Protein AF-A0A2V9YTI4-F1 (afdb_monomer_lite)

Radius of gyration: 24.17 Å; chains: 1; bounding box: 60×34×74 Å

Secondary structure (DSSP, 8-state):
-----PPPSSPPPPPTTT---EEEETTEEEEPPHHHHHHHTT------EEEEEEEEE-----BTTTTEEEEEEEEEEEEE-SSSPPSSEEEEEEEPPPP-PPP-------S---EEEE--S-----EEEEEEEPSSSEEEEEEEEEEEHHHHHHHTTSEEEEEEEEETTEEEEEEEEEHHHHH-

pLDDT: mean 76.87, std 19.17, range [31.48, 96.19]

Structure (mmCIF, N/CA/C/O backbone):
data_AF-A0A2V9YTI4-F1
#
_entry.id   AF-A0A2V9YTI4-F1
#
loop_
_atom_site.group_PDB
_atom_site.id
_atom_site.type_symbol
_atom_site.label_atom_id
_atom_site.label_alt_id
_atom_site.label_comp_id
_atom_site.label_asym_id
_atom_site.label_entity_id
_atom_site.label_seq_id
_atom_site.pdbx_PDB_ins_code
_atom_site.Cartn_x
_atom_site.Cartn_y
_atom_site.Cartn_z
_atom_site.occupancy
_atom_site.B_iso_or_equiv
_atom_site.auth_seq_id
_atom_site.auth_comp_id
_atom_site.auth_asym_id
_atom_site.auth_atom_id
_atom_site.pdbx_PDB_model_num
ATOM 1 N N . MET A 1 1 ? -42.051 13.976 29.711 1.00 77.25 1 MET A N 1
ATOM 2 C CA . MET A 1 1 ? -40.894 14.893 29.663 1.00 77.25 1 MET A CA 1
ATOM 3 C C . MET A 1 1 ? -39.822 14.220 28.830 1.00 77.25 1 MET A C 1
ATOM 5 O O . MET A 1 1 ? -39.483 13.087 29.141 1.00 77.25 1 MET A O 1
ATOM 9 N N . VAL A 1 2 ? -39.376 14.856 27.750 1.00 83.81 2 VAL A N 1
ATOM 10 C CA . VAL A 1 2 ? -38.295 14.351 26.891 1.00 83.81 2 VAL A CA 1
ATOM 11 C C . VAL A 1 2 ? -37.083 15.231 27.168 1.00 83.81 2 VAL A C 1
ATOM 13 O O . VAL A 1 2 ? -37.204 16.451 27.099 1.00 83.81 2 VAL A O 1
ATOM 16 N N . ILE A 1 3 ? -35.965 14.622 27.558 1.00 86.25 3 ILE A N 1
ATOM 17 C CA . ILE A 1 3 ? -34.688 15.312 27.759 1.00 86.25 3 ILE A CA 1
ATOM 18 C C . ILE A 1 3 ? -33.762 14.821 26.655 1.00 86.25 3 ILE A C 1
ATOM 20 O O . ILE A 1 3 ? -33.496 13.620 26.582 1.00 86.25 3 ILE A O 1
ATOM 24 N N . ASP A 1 4 ? -33.306 15.739 25.813 1.00 88.62 4 ASP A N 1
ATOM 25 C CA . ASP A 1 4 ? -32.275 15.461 24.822 1.00 88.62 4 ASP A CA 1
ATOM 26 C C . ASP A 1 4 ? -30.894 15.678 25.453 1.00 88.62 4 ASP A C 1
ATOM 28 O O . ASP A 1 4 ? -30.693 16.638 26.202 1.00 88.62 4 ASP A O 1
ATOM 32 N N . ILE A 1 5 ? -29.967 14.756 25.205 1.00 82.88 5 ILE A N 1
ATOM 33 C CA . ILE A 1 5 ? -28.609 14.801 25.751 1.00 82.88 5 ILE A CA 1
ATOM 34 C C . ILE A 1 5 ? -27.656 14.750 24.556 1.00 82.88 5 ILE A C 1
ATOM 36 O O . ILE A 1 5 ? -27.554 13.691 23.933 1.00 82.88 5 ILE A O 1
ATOM 40 N N . PRO A 1 6 ? -26.969 15.858 24.230 1.00 84.94 6 PRO A N 1
ATOM 41 C CA . PRO A 1 6 ? -26.045 15.889 23.107 1.00 84.94 6 PRO A CA 1
ATOM 42 C C . PRO A 1 6 ? -24.813 15.022 23.380 1.00 84.94 6 PRO A C 1
ATOM 44 O O . PRO A 1 6 ? -24.452 14.754 24.531 1.00 84.94 6 PRO A O 1
ATOM 47 N N . GLU A 1 7 ? -24.150 14.610 22.303 1.00 81.00 7 GLU A N 1
ATOM 48 C CA . GLU A 1 7 ? -22.829 13.995 22.386 1.00 81.00 7 GLU A CA 1
ATOM 49 C C . GLU A 1 7 ? -21.831 14.978 23.022 1.00 81.00 7 GLU A C 1
ATOM 51 O O . GLU A 1 7 ? -21.906 16.188 22.805 1.00 81.00 7 GLU A O 1
ATOM 56 N N . SER A 1 8 ? -20.938 14.466 23.872 1.00 81.50 8 SER A N 1
ATOM 57 C CA . SER A 1 8 ? -19.955 15.282 24.584 1.00 81.50 8 SER A CA 1
ATOM 58 C C . SER A 1 8 ? -18.579 15.129 23.952 1.00 81.50 8 SER A C 1
ATOM 60 O O . SER A 1 8 ? -18.127 14.007 23.752 1.00 81.50 8 SER A O 1
ATOM 62 N N . ASP A 1 9 ? -17.879 16.248 23.757 1.00 80.75 9 ASP A N 1
ATOM 63 C CA . ASP A 1 9 ? -16.475 16.266 23.314 1.00 80.75 9 ASP A CA 1
ATOM 64 C C . ASP A 1 9 ? -15.482 15.841 24.415 1.00 80.75 9 ASP A C 1
ATOM 66 O O . ASP A 1 9 ? -14.275 15.746 24.186 1.00 80.75 9 ASP A O 1
ATOM 70 N N . ASN A 1 10 ? -15.961 15.617 25.644 1.00 77.94 10 ASN A N 1
ATOM 71 C CA . ASN A 1 10 ? -15.110 15.233 26.762 1.00 77.94 10 ASN A CA 1
ATOM 72 C C . ASN A 1 10 ? -14.785 13.729 26.738 1.00 77.94 10 ASN A C 1
ATOM 74 O O . ASN A 1 10 ? -15.609 12.919 26.308 1.00 77.94 10 ASN A O 1
ATOM 78 N N . PRO A 1 11 ? -13.622 13.318 27.282 1.00 77.88 11 PRO A N 1
ATOM 79 C CA . PRO A 1 11 ? -13.303 11.908 27.468 1.00 77.88 11 PRO A CA 1
ATOM 80 C C . PRO A 1 11 ? -14.392 11.189 28.277 1.00 77.88 11 PRO A C 1
ATOM 82 O O . PRO A 1 11 ? -14.977 11.791 29.185 1.00 77.88 11 PRO A O 1
ATOM 85 N N . PRO A 1 12 ? -14.644 9.892 28.020 1.00 84.75 12 PRO A N 1
ATOM 86 C CA . PRO A 1 12 ? -15.675 9.158 28.739 1.00 84.75 12 PRO A CA 1
ATOM 87 C C . PRO A 1 12 ? -15.397 9.165 30.246 1.00 84.75 12 PRO A C 1
ATOM 89 O O . PRO A 1 12 ? -14.274 8.931 30.699 1.00 84.75 12 PRO A O 1
ATOM 92 N N . HIS A 1 13 ? -16.442 9.400 31.036 1.00 86.31 13 HIS A N 1
ATOM 93 C CA . HIS A 1 13 ? -16.345 9.365 32.490 1.00 86.31 13 HIS A CA 1
ATOM 94 C C . HIS A 1 13 ? -16.315 7.917 32.998 1.00 86.31 13 HIS A C 1
ATOM 96 O O . HIS A 1 13 ? -17.135 7.082 32.609 1.00 86.31 13 HIS A O 1
ATOM 102 N N . GLN A 1 14 ? -15.376 7.620 33.899 1.00 93.94 14 GLN A N 1
ATOM 103 C CA . GLN A 1 14 ? -15.324 6.345 34.614 1.00 93.94 14 GLN A CA 1
ATOM 104 C C . GLN A 1 14 ? -16.207 6.420 35.861 1.00 93.94 14 GLN A C 1
ATOM 106 O O . GLN A 1 14 ? -16.117 7.381 36.629 1.00 93.94 14 GLN A O 1
ATOM 111 N N . ASN A 1 15 ? -17.021 5.396 36.109 1.00 93.94 15 ASN A N 1
ATOM 112 C CA . ASN A 1 15 ? -17.769 5.303 37.357 1.00 93.94 15 ASN A CA 1
ATOM 113 C C . ASN A 1 15 ? -16.793 5.181 38.543 1.00 93.94 15 ASN A C 1
ATOM 115 O O . ASN A 1 15 ? -15.869 4.364 38.543 1.00 93.94 15 ASN A O 1
ATOM 119 N N . LEU A 1 16 ? -16.982 6.018 39.565 1.00 94.88 16 LEU A N 1
ATOM 120 C CA . LEU A 1 16 ? -16.074 6.110 40.706 1.00 94.88 16 LEU A CA 1
ATOM 121 C C . LEU A 1 16 ? -16.142 4.896 41.637 1.00 94.88 16 LEU A C 1
ATOM 123 O O . LEU A 1 16 ? -15.138 4.626 42.301 1.00 94.88 16 LEU A O 1
ATOM 127 N N . TYR A 1 17 ? -17.278 4.193 41.687 1.00 96.19 17 TYR A N 1
ATOM 128 C CA . TYR A 1 17 ? -17.500 3.083 42.616 1.00 96.19 17 TYR A CA 1
ATOM 129 C C . TYR A 1 17 ? -16.882 1.778 42.107 1.00 96.19 17 TYR A C 1
ATOM 131 O O . TYR A 1 17 ? -16.032 1.196 42.773 1.00 96.19 17 TYR A O 1
ATOM 139 N N . ASP A 1 18 ? -17.256 1.343 40.903 1.00 95.94 18 ASP A N 1
ATOM 140 C CA . ASP A 1 18 ? -16.834 0.054 40.344 1.00 95.94 18 ASP A CA 1
ATOM 141 C C . ASP A 1 18 ? -15.678 0.163 39.333 1.00 95.94 18 ASP A C 1
ATOM 143 O O . ASP A 1 18 ? -15.195 -0.852 38.831 1.00 95.94 18 ASP A O 1
ATOM 147 N N . LYS A 1 19 ? -15.219 1.390 39.049 1.00 95.56 19 LYS A N 1
ATOM 148 C CA . LYS A 1 19 ? -14.122 1.698 38.120 1.00 95.56 19 LYS A CA 1
ATOM 149 C C . LYS A 1 19 ? -14.362 1.177 36.699 1.00 95.56 19 LYS A C 1
ATOM 151 O O . LYS A 1 19 ? -13.404 0.900 35.975 1.00 95.56 19 LYS A O 1
ATOM 156 N N . LYS A 1 20 ? -15.618 1.081 36.255 1.00 95.25 20 LYS A N 1
ATOM 157 C CA . LYS A 1 20 ? -15.952 0.705 34.873 1.00 95.25 20 LYS A CA 1
ATOM 158 C C . LYS A 1 20 ? -16.434 1.901 34.066 1.00 95.25 20 LYS A C 1
ATOM 160 O O . LYS A 1 20 ? -16.927 2.893 34.600 1.00 95.25 20 LYS A O 1
ATOM 165 N N . TYR A 1 21 ? -16.272 1.793 32.755 1.00 94.44 21 TYR A N 1
ATOM 166 C CA . TYR A 1 21 ? -16.911 2.691 31.805 1.00 94.44 21 TYR A CA 1
ATOM 167 C C . TYR A 1 21 ? -18.198 2.049 31.304 1.00 94.44 21 TYR A C 1
ATOM 169 O O . TYR A 1 21 ? -18.279 0.825 31.218 1.00 94.44 21 TYR A O 1
ATOM 177 N N . TYR A 1 22 ? -19.184 2.865 30.957 1.00 94.12 22 TYR A N 1
ATOM 178 C CA . TYR A 1 22 ? -20.506 2.400 30.554 1.00 94.12 22 TYR A CA 1
ATOM 179 C C . TYR A 1 22 ? -20.903 2.999 29.213 1.00 94.12 22 TYR A C 1
ATOM 181 O O . TYR A 1 22 ? -20.540 4.132 28.905 1.00 94.12 22 TYR A O 1
ATOM 189 N N . ARG A 1 23 ? -21.667 2.234 28.433 1.00 92.25 23 ARG A N 1
ATOM 190 C CA . ARG A 1 23 ? -22.348 2.715 27.230 1.00 92.25 23 ARG A CA 1
ATOM 191 C C . ARG A 1 23 ? -23.843 2.513 27.373 1.00 92.25 2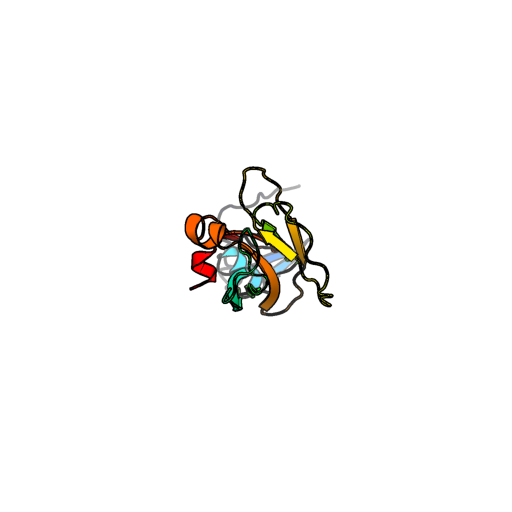3 ARG A C 1
ATOM 193 O O . ARG A 1 23 ? -24.296 1.564 28.015 1.00 92.25 23 ARG A O 1
ATOM 200 N N . ARG A 1 24 ? -24.604 3.379 26.715 1.00 89.25 24 ARG A N 1
ATOM 201 C CA . ARG A 1 24 ? -26.047 3.214 26.605 1.00 89.25 24 ARG A CA 1
ATOM 202 C C . ARG A 1 24 ? -26.361 2.227 25.482 1.00 89.25 24 ARG A C 1
ATOM 204 O O . ARG A 1 24 ? -25.877 2.387 24.365 1.00 89.25 24 ARG A O 1
ATOM 211 N N . SER A 1 25 ? -27.161 1.210 25.779 1.00 90.50 25 SER A N 1
ATOM 212 C CA . SER A 1 25 ? -27.687 0.260 24.798 1.00 90.50 25 SER A CA 1
ATOM 213 C C . SER A 1 25 ? -29.202 0.199 24.969 1.00 90.50 25 SER A C 1
ATOM 215 O O . SER A 1 25 ? -29.722 -0.446 25.876 1.00 90.50 25 SER A O 1
ATOM 217 N N . GLY A 1 26 ? -29.917 0.981 24.156 1.00 89.44 26 GLY A N 1
ATOM 218 C CA . GLY A 1 26 ? -31.357 1.182 24.318 1.00 89.44 26 GLY A CA 1
ATOM 219 C C . GLY A 1 26 ? -31.705 1.837 25.661 1.00 89.44 26 GLY A C 1
ATOM 220 O O . GLY A 1 26 ? -31.316 2.978 25.936 1.00 89.44 26 GLY A O 1
ATOM 221 N N . THR A 1 27 ? -32.459 1.117 26.493 1.00 91.56 27 THR A N 1
ATOM 222 C CA . THR A 1 27 ? -32.889 1.565 27.828 1.00 91.56 27 THR A CA 1
ATOM 223 C C . THR A 1 27 ? -31.903 1.220 28.940 1.00 91.56 27 THR A C 1
ATOM 225 O O . THR A 1 27 ? -32.087 1.686 30.061 1.00 91.56 27 THR A O 1
ATOM 228 N N . GLU A 1 28 ? -30.868 0.429 28.656 1.00 95.12 28 GLU A N 1
ATOM 229 C CA . GLU A 1 28 ? -29.930 -0.065 29.662 1.00 95.12 28 GLU A CA 1
ATOM 230 C C . GLU A 1 28 ? -28.561 0.618 29.567 1.00 95.12 28 GLU A C 1
ATOM 232 O O . GLU A 1 28 ? -28.108 1.037 28.496 1.00 95.12 28 GLU A O 1
ATOM 237 N N . SER A 1 29 ? -27.887 0.698 30.715 1.00 94.06 29 SER A N 1
ATOM 238 C CA . SER A 1 29 ? -26.484 1.100 30.824 1.00 94.06 29 SER A CA 1
ATOM 239 C C . SER A 1 29 ? -25.644 -0.142 31.072 1.00 94.06 29 SER A C 1
ATOM 241 O O . SER A 1 29 ? -25.639 -0.686 32.176 1.00 94.06 29 SER A O 1
ATOM 243 N N . LEU A 1 30 ? -24.924 -0.587 30.046 1.00 95.75 30 LEU A N 1
ATOM 244 C CA . LEU A 1 30 ? -24.084 -1.778 30.116 1.00 95.75 30 LEU A CA 1
ATOM 245 C C . LEU A 1 30 ? -22.611 -1.375 30.247 1.00 95.75 30 LEU A C 1
ATOM 247 O O . LEU A 1 30 ? -22.198 -0.374 29.646 1.00 95.75 30 LEU A O 1
ATOM 251 N N . PRO A 1 31 ? -21.802 -2.125 31.018 1.00 95.75 31 PRO A N 1
ATOM 252 C CA . PRO A 1 31 ? -20.369 -1.884 31.072 1.00 95.75 31 PRO A CA 1
ATOM 253 C C . PRO A 1 31 ? -19.779 -2.021 29.664 1.00 95.75 31 PRO A C 1
ATOM 255 O O . PRO A 1 31 ? -20.114 -2.941 28.918 1.00 95.75 31 PRO A O 1
ATOM 258 N N . MET A 1 32 ? -18.914 -1.084 29.284 1.00 93.06 32 MET A N 1
ATOM 259 C CA . MET A 1 32 ? -18.207 -1.155 28.015 1.00 93.06 32 MET A CA 1
ATOM 260 C C . MET A 1 32 ? -17.183 -2.279 28.046 1.00 93.06 32 MET A C 1
ATOM 262 O O . MET A 1 32 ? -16.415 -2.424 28.998 1.00 93.06 32 MET A O 1
ATOM 266 N N . GLU A 1 33 ? -17.138 -3.031 26.953 1.00 88.88 33 GLU A N 1
ATOM 267 C CA . GLU A 1 33 ? -16.036 -3.941 26.688 1.00 88.88 33 GLU A CA 1
ATOM 268 C C . GLU A 1 33 ? -14.731 -3.156 26.560 1.00 88.88 33 GLU A C 1
ATOM 270 O O . GLU A 1 33 ? -14.717 -1.999 26.126 1.00 88.88 33 GLU A O 1
ATOM 275 N N . HIS A 1 34 ? -13.622 -3.801 26.920 1.00 83.31 34 HIS A N 1
ATOM 276 C CA . HIS A 1 34 ? -12.301 -3.181 26.879 1.00 83.31 34 HIS A CA 1
ATOM 277 C C . HIS A 1 34 ? -11.995 -2.550 25.513 1.00 83.31 34 HIS A C 1
ATOM 279 O O . HIS A 1 34 ? -11.440 -1.459 25.456 1.00 83.31 34 HIS A O 1
ATOM 285 N N . ASP A 1 35 ? -12.427 -3.187 24.427 1.00 72.56 35 ASP A N 1
ATOM 286 C CA . ASP A 1 35 ? -12.223 -2.731 23.053 1.00 72.56 35 ASP A CA 1
ATOM 287 C C . ASP A 1 35 ? -12.894 -1.390 22.747 1.00 72.56 35 ASP A C 1
ATOM 289 O O . ASP A 1 35 ? -12.328 -0.563 22.030 1.00 72.56 35 ASP A O 1
ATOM 293 N N . LEU A 1 36 ? -14.096 -1.170 23.285 1.00 80.38 36 LEU A N 1
ATOM 294 C CA . LEU A 1 36 ? -14.827 0.093 23.171 1.00 80.38 36 LEU A CA 1
ATOM 295 C C . LEU A 1 36 ? -14.136 1.172 23.997 1.00 80.38 36 LEU A C 1
ATOM 297 O O . LEU A 1 36 ? -13.873 2.258 23.490 1.00 80.38 36 LEU A O 1
ATOM 301 N N . VAL A 1 37 ? -13.758 0.844 25.234 1.00 86.38 37 VAL A N 1
ATOM 302 C CA . VAL A 1 37 ? -13.001 1.748 26.110 1.00 86.38 37 VAL A CA 1
ATOM 303 C C . VAL A 1 37 ? -11.698 2.174 25.435 1.00 86.38 37 VAL A C 1
ATOM 305 O O . VAL A 1 37 ? -11.422 3.363 25.308 1.00 86.38 37 VAL A O 1
ATOM 308 N N . ALA A 1 38 ? -10.916 1.219 24.934 1.00 79.38 38 ALA A N 1
ATOM 309 C CA . ALA A 1 38 ? -9.682 1.485 24.211 1.00 79.38 38 ALA A CA 1
ATOM 310 C C . ALA A 1 38 ? -9.921 2.378 22.984 1.00 79.38 38 ALA A C 1
ATOM 312 O O . ALA A 1 38 ? -9.097 3.248 22.717 1.00 79.38 38 ALA A O 1
ATOM 313 N N . SER A 1 39 ? -11.047 2.215 22.282 1.00 74.19 39 SER A N 1
ATOM 314 C CA . SER A 1 39 ? -11.442 3.089 21.170 1.00 74.19 39 SER A CA 1
ATOM 315 C C . SER A 1 39 ? -11.612 4.539 21.616 1.00 74.19 39 SER A C 1
ATOM 317 O O . SER A 1 39 ? -10.990 5.425 21.039 1.00 74.19 39 SER A O 1
ATOM 319 N N . TYR A 1 40 ? -12.381 4.779 22.682 1.00 76.88 40 TYR A N 1
ATOM 320 C CA . TYR A 1 40 ? -12.630 6.131 23.197 1.00 76.88 40 TYR A CA 1
ATOM 321 C C . TYR A 1 40 ? -11.373 6.823 23.735 1.00 76.88 40 TYR A C 1
ATOM 323 O O . TYR A 1 40 ? -11.289 8.046 23.729 1.00 76.88 40 TYR A O 1
ATOM 331 N N . PHE A 1 41 ? -10.380 6.056 24.186 1.00 81.81 41 PHE A N 1
ATOM 332 C CA . PHE A 1 41 ? -9.093 6.597 24.626 1.00 81.81 41 PHE A CA 1
ATOM 333 C C . PHE A 1 41 ? -8.048 6.687 23.505 1.00 81.81 41 PHE A C 1
ATOM 335 O O . PHE A 1 41 ? -6.869 6.883 23.801 1.00 81.81 41 PHE A O 1
ATOM 342 N N . GLY A 1 42 ? -8.437 6.481 22.240 1.00 66.94 42 GLY A N 1
ATOM 343 C CA . GLY A 1 42 ? -7.510 6.477 21.102 1.00 66.94 42 GLY A CA 1
ATOM 344 C C . GLY A 1 42 ? -6.449 5.370 21.177 1.00 66.94 42 GLY A C 1
ATOM 345 O O . GLY A 1 42 ? -5.421 5.432 20.512 1.00 66.94 42 GLY A O 1
ATOM 346 N N . ARG A 1 43 ? -6.668 4.354 22.021 1.00 68.00 43 ARG A N 1
ATOM 347 C CA . ARG A 1 43 ? -5.763 3.211 22.229 1.00 68.00 43 ARG A CA 1
ATOM 348 C C . ARG A 1 43 ? -6.049 2.057 21.277 1.00 68.00 43 ARG A C 1
ATOM 350 O O . ARG A 1 43 ? -5.227 1.146 21.161 1.00 68.00 43 ARG A O 1
ATOM 357 N N . LYS A 1 44 ? -7.209 2.063 20.618 1.00 63.78 44 LYS A N 1
ATOM 358 C CA . LYS A 1 44 ? -7.524 1.108 19.560 1.00 63.78 44 LYS A CA 1
ATOM 359 C C . LYS A 1 44 ? -6.841 1.589 18.285 1.00 63.78 44 LYS A C 1
ATOM 361 O O . LYS A 1 44 ? -7.343 2.458 17.586 1.00 63.78 44 LYS A O 1
ATOM 366 N N . THR A 1 45 ? -5.677 1.029 17.990 1.00 67.94 45 THR A N 1
ATOM 367 C CA . THR A 1 45 ? -5.113 1.134 16.647 1.00 67.94 45 THR A CA 1
ATOM 368 C C . THR A 1 45 ? -5.992 0.270 15.756 1.00 67.94 45 THR A C 1
ATOM 370 O O . THR A 1 45 ? -6.023 -0.953 15.948 1.00 67.94 45 THR A O 1
ATOM 373 N N . GLY A 1 46 ? -6.753 0.897 14.856 1.00 78.00 46 GLY A N 1
ATOM 374 C CA . GLY A 1 46 ? -7.479 0.211 13.788 1.00 78.00 46 GLY A CA 1
ATOM 375 C C . GLY A 1 46 ? -6.555 -0.694 12.957 1.00 78.00 46 GLY A C 1
ATOM 376 O O . GLY A 1 46 ? -5.377 -0.879 13.296 1.00 78.00 46 GLY A O 1
ATOM 377 N N . PRO A 1 47 ? -7.053 -1.307 11.876 1.00 86.69 47 PRO A N 1
ATOM 378 C CA . PRO A 1 47 ? -6.137 -1.911 10.921 1.00 86.69 47 PRO A CA 1
ATOM 379 C C . PRO A 1 47 ? -5.152 -0.831 10.451 1.00 86.69 47 PRO A C 1
ATOM 381 O O . PRO A 1 47 ? -5.522 0.326 10.279 1.00 86.69 47 PRO A O 1
ATOM 384 N N . ILE A 1 48 ? -3.878 -1.191 10.323 1.00 89.44 48 ILE A N 1
ATOM 385 C CA . ILE A 1 48 ? -2.847 -0.294 9.791 1.00 89.44 48 ILE A CA 1
ATOM 386 C C . ILE A 1 48 ? -2.202 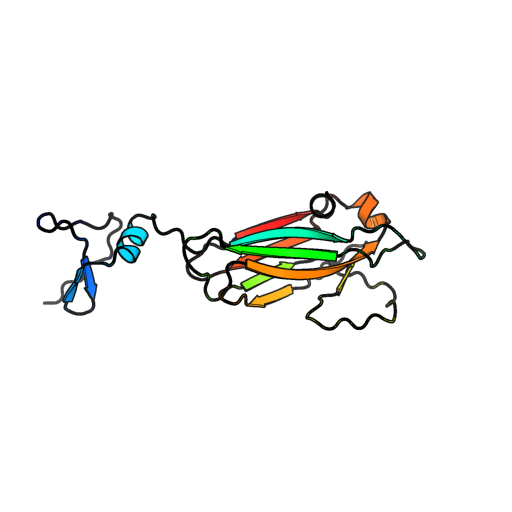-1.051 8.651 1.00 89.44 48 ILE A C 1
ATOM 388 O O . ILE A 1 48 ? -1.272 -1.839 8.857 1.00 89.44 48 ILE A O 1
ATOM 392 N N . LEU A 1 49 ? -2.756 -0.842 7.464 1.00 90.25 49 LEU A N 1
ATOM 393 C CA . LEU A 1 49 ? -2.310 -1.494 6.247 1.00 90.25 49 LEU A CA 1
ATOM 394 C C . LEU A 1 49 ? -1.148 -0.714 5.635 1.00 90.25 49 LEU A C 1
ATOM 396 O O . LEU A 1 49 ? -1.200 0.509 5.526 1.00 90.25 49 LEU A O 1
ATOM 400 N N . LYS A 1 50 ? -0.100 -1.424 5.225 1.00 92.75 50 LYS A N 1
ATOM 401 C CA . LYS A 1 50 ? 1.060 -0.846 4.542 1.00 92.75 50 LYS A CA 1
ATOM 402 C C . LYS A 1 50 ? 1.344 -1.625 3.269 1.00 92.75 50 LYS A C 1
ATOM 404 O O . LYS A 1 50 ? 1.418 -2.848 3.325 1.00 92.75 50 LYS A O 1
ATOM 409 N N . ALA A 1 51 ? 1.511 -0.922 2.149 1.00 93.00 51 ALA A N 1
ATOM 410 C CA . ALA A 1 51 ? 2.034 -1.514 0.924 1.00 93.00 51 ALA A CA 1
ATOM 411 C C . ALA A 1 51 ? 3.563 -1.538 0.959 1.00 93.00 51 ALA A C 1
ATOM 413 O O . ALA A 1 51 ? 4.206 -0.512 1.171 1.00 93.00 51 ALA A O 1
ATOM 414 N N . ASN A 1 52 ? 4.121 -2.708 0.686 1.00 94.25 52 ASN A N 1
ATOM 415 C CA . ASN A 1 52 ? 5.534 -2.950 0.470 1.00 94.25 52 ASN A CA 1
ATOM 416 C C . ASN A 1 52 ? 5.729 -3.419 -0.972 1.00 94.25 52 ASN A C 1
ATOM 418 O O . ASN A 1 52 ? 4.926 -4.194 -1.491 1.00 94.25 52 ASN A O 1
ATOM 422 N N . PHE A 1 53 ? 6.793 -2.955 -1.618 1.00 94.19 53 PHE A N 1
ATOM 423 C CA . PHE A 1 53 ? 7.089 -3.251 -3.016 1.00 94.19 53 PHE A CA 1
ATOM 424 C C . PHE A 1 53 ? 8.474 -3.876 -3.110 1.00 94.19 53 PHE A C 1
ATOM 426 O O . PHE A 1 53 ? 9.435 -3.354 -2.547 1.00 94.19 53 PHE A O 1
ATOM 433 N N . HIS A 1 54 ? 8.578 -4.984 -3.834 1.00 93.62 54 HIS A N 1
ATOM 434 C CA . HIS A 1 54 ? 9.829 -5.712 -4.006 1.00 93.62 54 HIS A CA 1
ATOM 435 C C . HIS A 1 54 ? 9.987 -6.155 -5.458 1.00 93.62 54 HIS A C 1
ATOM 437 O O . HIS A 1 54 ? 9.087 -6.790 -6.010 1.00 93.62 54 HIS A O 1
ATOM 443 N N . ALA A 1 55 ? 11.135 -5.882 -6.079 1.00 93.44 55 ALA A N 1
ATOM 444 C CA . ALA A 1 55 ? 11.463 -6.497 -7.361 1.00 93.44 55 ALA A CA 1
ATOM 445 C C . ALA A 1 55 ? 11.704 -8.005 -7.176 1.00 93.44 55 ALA A C 1
ATOM 447 O O . ALA A 1 55 ? 12.608 -8.416 -6.451 1.00 93.44 55 ALA A O 1
ATOM 448 N N . LEU A 1 56 ? 10.908 -8.830 -7.856 1.00 89.19 56 LEU A N 1
ATOM 449 C CA . LEU A 1 56 ? 11.141 -10.274 -7.961 1.00 89.19 56 LEU A CA 1
ATOM 450 C C . LEU A 1 56 ? 12.131 -10.606 -9.071 1.00 89.19 56 LEU A C 1
ATOM 452 O O . LEU A 1 56 ? 12.938 -11.520 -8.934 1.00 89.19 56 LEU A O 1
ATOM 456 N N . ALA A 1 57 ? 12.054 -9.862 -10.169 1.00 89.12 57 ALA A N 1
ATOM 457 C CA . ALA A 1 57 ? 12.957 -9.973 -11.299 1.00 89.12 57 ALA A CA 1
ATOM 458 C C . ALA A 1 57 ? 13.259 -8.564 -11.802 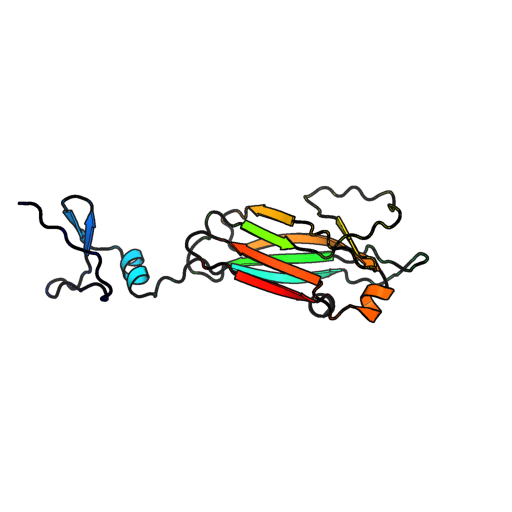1.00 89.12 57 ALA A C 1
ATOM 460 O O . ALA A 1 57 ? 12.342 -7.756 -11.957 1.00 89.12 57 ALA A O 1
ATOM 461 N N . LYS A 1 58 ? 14.546 -8.266 -11.999 1.00 92.94 58 LYS A N 1
ATOM 462 C CA . LYS A 1 58 ? 15.044 -6.986 -12.519 1.00 92.94 58 LYS A CA 1
ATOM 463 C C . LYS A 1 58 ? 15.344 -7.158 -14.018 1.00 92.94 58 LYS A C 1
ATOM 465 O O . LYS A 1 58 ? 15.764 -8.251 -14.389 1.00 92.94 58 LYS A O 1
ATOM 470 N N . PRO A 1 59 ? 15.164 -6.128 -14.863 1.00 89.94 59 PRO A N 1
ATOM 471 C CA . PRO A 1 59 ? 15.580 -6.185 -16.263 1.00 89.94 59 PRO A CA 1
ATOM 472 C C . PRO A 1 59 ? 17.076 -6.487 -16.374 1.00 89.94 59 PRO A C 1
ATOM 474 O O . PRO A 1 59 ? 17.892 -5.710 -15.875 1.00 89.94 59 PRO A O 1
ATOM 477 N N . THR A 1 60 ? 17.436 -7.591 -17.021 1.00 93.12 60 THR A N 1
ATOM 478 C CA . THR A 1 60 ? 18.836 -7.942 -17.305 1.00 93.12 60 THR A CA 1
ATOM 479 C C . THR A 1 60 ? 19.163 -7.796 -18.782 1.00 93.12 60 THR A C 1
ATOM 481 O O . THR A 1 60 ? 20.198 -7.227 -19.135 1.00 93.12 60 THR A O 1
ATOM 484 N N . GLU A 1 61 ? 18.240 -8.217 -19.644 1.00 92.88 61 GLU A N 1
ATOM 485 C CA . GLU A 1 61 ? 18.373 -8.114 -21.090 1.00 92.88 61 GLU A CA 1
ATOM 486 C C . GLU A 1 61 ? 17.361 -7.125 -21.668 1.00 92.88 61 GLU A C 1
ATOM 488 O O . GLU A 1 61 ? 16.194 -7.076 -21.270 1.00 92.88 61 GLU A O 1
ATOM 493 N N . PHE A 1 62 ? 17.823 -6.332 -22.637 1.00 88.69 62 PHE A N 1
ATOM 494 C CA . PHE A 1 62 ? 16.985 -5.436 -23.422 1.00 88.69 62 PHE A CA 1
ATOM 495 C C . PHE A 1 62 ? 17.148 -5.768 -24.900 1.00 88.69 62 PHE A C 1
ATOM 497 O O . PHE A 1 62 ? 18.264 -5.755 -25.421 1.00 88.69 62 PHE A O 1
ATOM 504 N N . THR A 1 63 ? 16.035 -6.040 -25.574 1.00 85.56 63 THR A N 1
ATOM 505 C CA . THR A 1 63 ? 16.006 -6.444 -26.985 1.00 85.56 63 THR A CA 1
ATOM 506 C C . THR A 1 63 ? 15.075 -5.537 -27.792 1.00 85.56 63 THR A C 1
ATOM 508 O O . THR A 1 63 ? 14.243 -4.830 -27.225 1.00 85.56 63 THR A O 1
ATOM 511 N N . GLY A 1 64 ? 15.237 -5.525 -29.118 1.00 81.88 64 GLY A N 1
ATOM 512 C CA . GLY A 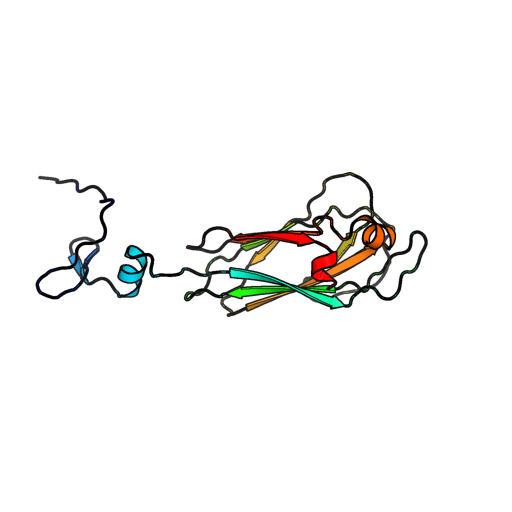1 64 ? 14.445 -4.692 -30.031 1.00 81.88 64 GLY A CA 1
ATOM 513 C C . GLY A 1 64 ? 14.991 -3.275 -30.251 1.00 81.88 64 GLY A C 1
ATOM 514 O O . GLY A 1 64 ? 15.993 -2.872 -29.661 1.00 81.88 64 GLY A O 1
ATOM 515 N N . ASP A 1 65 ? 14.317 -2.535 -31.135 1.00 80.81 65 ASP A N 1
ATOM 516 C CA . ASP A 1 65 ? 14.557 -1.116 -31.415 1.00 80.81 65 ASP A CA 1
ATOM 517 C C . ASP A 1 65 ? 13.204 -0.366 -31.410 1.00 80.81 65 ASP A C 1
ATOM 519 O O . ASP A 1 65 ? 12.402 -0.559 -32.329 1.00 80.81 65 ASP A O 1
ATOM 523 N N . PRO A 1 66 ? 12.886 0.424 -30.364 1.00 78.94 66 PRO A N 1
ATOM 524 C CA . PRO A 1 66 ? 13.734 0.737 -29.211 1.00 78.94 66 PRO A CA 1
ATOM 525 C C . PRO A 1 66 ? 13.897 -0.450 -28.232 1.00 78.94 66 PRO A C 1
ATOM 527 O O . PRO A 1 66 ? 13.000 -1.288 -28.135 1.00 78.94 66 PRO A O 1
ATOM 530 N N . PRO A 1 67 ? 15.006 -0.513 -27.469 1.00 84.25 67 PRO A N 1
ATOM 531 C CA . PRO A 1 67 ? 15.300 -1.621 -26.555 1.00 84.25 67 PRO A CA 1
ATOM 532 C C . PRO A 1 67 ? 14.327 -1.693 -25.363 1.00 84.25 67 PRO A C 1
ATOM 534 O O . PRO A 1 67 ? 14.199 -0.732 -24.597 1.00 84.25 67 PRO A O 1
ATOM 537 N N . PHE A 1 68 ? 13.693 -2.853 -25.157 1.00 83.75 68 PHE A N 1
ATOM 538 C CA . PHE A 1 68 ? 12.781 -3.139 -24.039 1.00 83.75 68 PHE A CA 1
ATOM 539 C C . PHE A 1 68 ? 13.074 -4.485 -23.358 1.00 83.75 68 PHE A C 1
ATOM 541 O O . PHE A 1 68 ? 13.680 -5.376 -23.949 1.00 83.75 68 PHE A O 1
ATOM 548 N N . SER A 1 69 ? 12.632 -4.622 -22.107 1.00 84.94 69 SER A N 1
ATOM 549 C CA . SER A 1 69 ? 12.711 -5.847 -21.304 1.00 84.94 69 SER A CA 1
ATOM 550 C C . SER A 1 69 ? 11.334 -6.210 -20.751 1.00 84.94 69 SER A C 1
ATOM 552 O O . SER A 1 69 ? 10.634 -5.342 -20.232 1.00 84.94 69 SER A O 1
ATOM 554 N N . ASN A 1 70 ? 10.944 -7.481 -20.842 1.00 82.75 70 ASN A N 1
ATOM 555 C CA . ASN A 1 70 ? 9.708 -8.048 -20.280 1.00 82.75 70 ASN A CA 1
ATOM 556 C C . ASN A 1 70 ? 9.955 -8.836 -18.978 1.00 82.75 70 ASN A C 1
ATOM 558 O O . ASN A 1 70 ? 9.058 -9.509 -18.470 1.00 82.75 70 ASN A O 1
ATOM 562 N N . GLU A 1 71 ? 11.177 -8.777 -18.448 1.00 87.06 71 GLU A N 1
ATOM 563 C CA . GLU A 1 71 ? 11.584 -9.536 -17.265 1.00 87.06 71 GLU A CA 1
ATOM 564 C C . GLU A 1 71 ? 11.127 -8.876 -15.965 1.00 87.06 71 GLU A C 1
ATOM 566 O O . GLU A 1 71 ? 11.107 -9.529 -14.923 1.00 87.06 71 GLU A O 1
ATOM 571 N N . PHE A 1 72 ? 10.766 -7.589 -15.999 1.00 85.88 72 PHE A N 1
ATOM 572 C CA . PHE A 1 72 ? 10.514 -6.835 -14.781 1.00 85.88 72 PHE A CA 1
ATOM 573 C C . PHE A 1 72 ? 9.251 -7.326 -14.074 1.00 85.88 72 PHE A C 1
ATOM 575 O O . PHE A 1 72 ? 8.142 -7.240 -14.604 1.00 85.88 72 PHE A O 1
ATOM 582 N N . ARG A 1 73 ? 9.416 -7.825 -12.848 1.00 84.81 73 ARG A N 1
ATOM 583 C CA . ARG A 1 73 ? 8.310 -8.288 -12.003 1.00 84.81 73 ARG A CA 1
ATOM 584 C C . ARG A 1 73 ? 8.400 -7.655 -10.631 1.00 84.81 73 ARG A C 1
ATOM 586 O O . ARG A 1 73 ? 9.442 -7.733 -9.982 1.00 84.81 73 ARG A O 1
ATOM 593 N N . VAL A 1 74 ? 7.291 -7.093 -10.170 1.00 86.69 74 VAL A N 1
ATOM 594 C CA . VAL A 1 74 ? 7.170 -6.463 -8.855 1.00 86.69 74 VAL A CA 1
ATOM 595 C C . VAL A 1 74 ? 6.165 -7.241 -8.023 1.00 86.69 74 VAL A C 1
ATOM 597 O O . VAL A 1 74 ? 5.039 -7.478 -8.456 1.00 86.69 74 VAL A O 1
ATOM 600 N N . ARG A 1 75 ? 6.564 -7.622 -6.813 1.00 87.38 75 ARG A N 1
ATOM 601 C CA . ARG A 1 75 ? 5.668 -8.120 -5.775 1.00 87.38 75 ARG A CA 1
ATOM 602 C C . ARG A 1 75 ? 5.236 -6.959 -4.900 1.00 87.38 75 ARG A C 1
ATOM 604 O O . ARG A 1 75 ? 6.075 -6.278 -4.317 1.00 87.38 75 ARG A O 1
ATOM 611 N N . VAL A 1 76 ? 3.932 -6.772 -4.794 1.00 88.94 76 VAL A N 1
ATOM 612 C CA . VAL A 1 76 ? 3.303 -5.882 -3.830 1.00 88.94 76 VAL A CA 1
ATOM 613 C C . VAL A 1 76 ? 2.771 -6.731 -2.688 1.00 88.94 76 VAL A C 1
ATOM 615 O O . VAL A 1 76 ? 1.966 -7.635 -2.907 1.00 88.94 76 VAL A O 1
ATOM 618 N N . THR A 1 77 ? 3.209 -6.438 -1.474 1.00 90.50 77 THR A N 1
ATOM 619 C CA . THR A 1 77 ? 2.679 -7.050 -0.257 1.00 90.50 77 THR A CA 1
ATOM 620 C C . THR A 1 77 ? 1.922 -5.988 0.521 1.00 90.50 77 THR A C 1
ATOM 622 O O . THR A 1 77 ? 2.458 -4.914 0.771 1.00 90.50 77 THR A O 1
ATOM 625 N N . ILE A 1 78 ? 0.678 -6.262 0.901 1.00 89.44 78 ILE A N 1
ATOM 626 C CA . ILE A 1 78 ? -0.081 -5.416 1.820 1.00 89.44 78 ILE A CA 1
ATOM 627 C C . ILE A 1 78 ? -0.099 -6.108 3.172 1.00 89.44 78 ILE A C 1
ATOM 629 O O . ILE A 1 78 ? -0.730 -7.154 3.323 1.00 89.44 78 ILE A O 1
ATOM 633 N N . ASP A 1 79 ? 0.602 -5.518 4.135 1.00 90.19 79 ASP A N 1
ATOM 634 C CA . ASP A 1 79 ? 0.759 -6.055 5.481 1.00 90.19 79 ASP A CA 1
ATOM 635 C C . ASP A 1 79 ? -0.109 -5.285 6.468 1.00 90.19 79 ASP A C 1
ATOM 637 O O . ASP A 1 79 ? -0.114 -4.050 6.491 1.00 90.19 79 ASP A O 1
ATOM 641 N N . ASN A 1 80 ? -0.821 -6.015 7.324 1.00 87.94 80 ASN A N 1
ATOM 642 C CA . ASN A 1 80 ? -1.568 -5.414 8.416 1.00 87.94 80 ASN A CA 1
ATOM 643 C C . ASN A 1 80 ? -0.712 -5.364 9.684 1.00 87.94 80 ASN A C 1
ATOM 645 O O . ASN A 1 80 ? -0.572 -6.346 10.407 1.00 87.94 80 ASN A O 1
ATOM 649 N N . SER A 1 81 ? -0.166 -4.185 9.966 1.00 86.88 81 SER A N 1
ATOM 650 C CA . SER A 1 81 ? 0.562 -3.890 11.207 1.00 86.88 81 SER A CA 1
ATOM 651 C C . SER A 1 81 ? -0.350 -3.450 12.363 1.00 86.88 81 SER A C 1
ATOM 653 O O . SER A 1 81 ? 0.127 -3.186 13.468 1.00 86.88 81 SER A O 1
ATOM 655 N N . GLY A 1 82 ? -1.659 -3.352 12.112 1.00 81.81 82 GLY A N 1
ATOM 656 C CA . GLY A 1 82 ? -2.670 -3.025 13.110 1.00 81.81 82 GLY A CA 1
ATOM 657 C C . GLY A 1 82 ? -3.009 -4.204 14.024 1.00 81.81 82 GLY A C 1
ATOM 658 O O . GLY A 1 82 ? -2.596 -5.341 13.814 1.00 81.81 82 GLY A O 1
ATOM 659 N N . LYS A 1 83 ? -3.815 -3.934 15.056 1.00 77.12 83 LYS A N 1
ATOM 660 C CA . LYS A 1 83 ? -4.266 -4.954 16.026 1.00 77.12 83 LYS A CA 1
ATOM 661 C C . LYS A 1 83 ? -5.614 -5.587 15.665 1.00 77.12 83 LYS A C 1
ATOM 663 O O . LYS A 1 83 ? -6.114 -6.428 16.406 1.00 77.12 83 LYS A O 1
ATOM 668 N N . ARG A 1 84 ? -6.228 -5.163 14.558 1.00 78.81 84 ARG A N 1
ATOM 669 C CA . ARG A 1 84 ? -7.527 -5.645 14.073 1.00 78.81 84 ARG A CA 1
ATOM 670 C C . ARG A 1 84 ? -7.431 -6.044 12.616 1.00 78.81 84 ARG A C 1
ATOM 672 O O . ARG A 1 84 ? -6.669 -5.445 11.866 1.00 78.81 84 ARG A O 1
ATOM 679 N N . VAL A 1 85 ? -8.254 -7.011 12.225 1.00 82.44 85 VAL A N 1
ATOM 680 C CA . VAL A 1 85 ? -8.451 -7.394 10.824 1.00 82.44 85 VAL A CA 1
ATOM 681 C C . VAL A 1 85 ? -9.050 -6.212 10.058 1.00 82.44 85 VAL A C 1
ATOM 683 O O . VAL A 1 85 ? -10.028 -5.618 10.514 1.00 82.44 85 VAL A O 1
ATOM 686 N N . GLY A 1 86 ? -8.456 -5.872 8.912 1.00 81.44 86 GLY A N 1
ATOM 687 C CA . GLY A 1 86 ? -9.022 -4.897 7.984 1.00 81.44 86 GLY A CA 1
ATOM 688 C C . GLY A 1 86 ? -10.248 -5.479 7.295 1.00 81.44 86 GLY A C 1
ATOM 689 O O . GLY A 1 86 ? -10.159 -6.544 6.690 1.00 81.44 86 GLY A O 1
ATOM 690 N N . LYS A 1 87 ? -11.392 -4.801 7.400 1.00 82.44 87 LYS A N 1
ATOM 691 C CA . LYS A 1 87 ? -12.618 -5.173 6.682 1.00 82.44 87 LYS A CA 1
ATOM 692 C C . LYS A 1 87 ? -12.789 -4.284 5.457 1.00 82.44 87 LYS A C 1
ATOM 694 O O . LYS A 1 87 ? -12.361 -3.134 5.481 1.00 82.44 87 LYS A O 1
ATOM 699 N N . TYR A 1 88 ? -13.414 -4.822 4.407 1.00 83.81 88 TYR A N 1
ATOM 700 C CA . TYR A 1 88 ? -13.679 -4.112 3.146 1.00 83.81 88 TYR A CA 1
ATOM 701 C C . TYR A 1 88 ? -12.434 -3.433 2.567 1.00 83.81 88 TYR A C 1
ATOM 703 O O . TYR A 1 88 ? -12.466 -2.270 2.173 1.00 83.81 88 TYR A O 1
ATOM 711 N N . VAL A 1 89 ? -11.317 -4.160 2.566 1.00 82.75 89 VAL A N 1
ATOM 712 C CA . VAL A 1 89 ? -10.047 -3.612 2.103 1.00 82.75 89 VAL A CA 1
ATOM 713 C C . VAL A 1 89 ? -10.112 -3.383 0.599 1.00 82.75 89 VAL A C 1
ATOM 715 O O . VAL A 1 89 ? -10.373 -4.323 -0.150 1.00 82.75 89 VAL A O 1
ATOM 718 N N . GLU A 1 90 ? -9.835 -2.156 0.169 1.00 85.75 90 GLU A N 1
ATOM 719 C CA . GLU A 1 90 ? -9.711 -1.786 -1.239 1.00 85.75 90 GLU A CA 1
ATOM 720 C C . GLU A 1 90 ? -8.319 -1.202 -1.474 1.00 85.75 90 GLU A C 1
ATOM 722 O O . GLU A 1 90 ? -7.954 -0.185 -0.888 1.00 85.75 90 GLU A O 1
ATOM 727 N N . ALA A 1 91 ? -7.532 -1.849 -2.332 1.00 84.50 91 ALA A N 1
ATOM 728 C CA . ALA A 1 91 ? -6.253 -1.319 -2.788 1.00 84.50 91 ALA A CA 1
ATOM 729 C C . ALA A 1 91 ? -6.386 -0.813 -4.224 1.00 84.50 91 ALA A C 1
ATOM 731 O O . ALA A 1 91 ? -6.850 -1.544 -5.104 1.00 84.50 91 ALA A O 1
ATOM 732 N N . ILE A 1 92 ? -5.966 0.430 -4.438 1.00 84.75 92 ILE A N 1
ATOM 733 C CA . ILE A 1 92 ? -5.948 1.108 -5.727 1.00 84.75 92 ILE A CA 1
ATOM 734 C C . ILE A 1 92 ? -4.497 1.378 -6.095 1.00 84.75 92 ILE A C 1
ATOM 736 O O . ILE A 1 92 ? -3.783 2.077 -5.378 1.00 84.75 92 ILE A O 1
ATOM 740 N N . PHE A 1 93 ? -4.087 0.855 -7.243 1.00 83.00 93 PHE A N 1
ATOM 741 C CA . PHE A 1 93 ? -2.801 1.164 -7.854 1.00 83.00 93 PHE A CA 1
ATOM 742 C C . PHE A 1 93 ? -3.043 1.930 -9.145 1.00 83.00 93 PHE A C 1
ATOM 744 O O . PHE A 1 93 ? -3.876 1.529 -9.962 1.00 83.00 93 PHE A O 1
ATOM 751 N N . ILE A 1 94 ? -2.325 3.036 -9.300 1.00 81.81 94 ILE A N 1
ATOM 752 C CA . ILE A 1 94 ? -2.323 3.876 -10.487 1.00 81.81 94 ILE A CA 1
ATOM 753 C C . ILE A 1 94 ? -0.922 3.797 -11.082 1.00 81.81 94 ILE A C 1
ATOM 755 O O . ILE A 1 94 ? 0.061 4.230 -10.476 1.00 8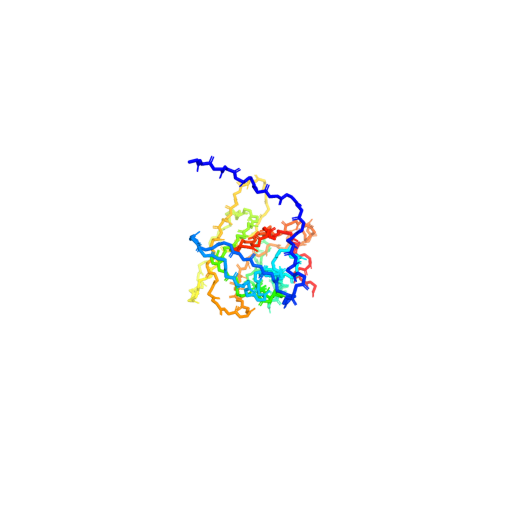1.81 94 ILE A O 1
ATOM 759 N N . PHE A 1 95 ? -0.863 3.230 -12.279 1.00 80.56 95 PHE A N 1
ATOM 760 C CA . PHE A 1 95 ? 0.358 3.092 -13.060 1.00 80.56 95 PHE A CA 1
ATOM 761 C C . PHE A 1 95 ? 0.444 4.204 -14.111 1.00 80.56 95 PHE A C 1
ATOM 763 O O . PHE A 1 95 ? -0.600 4.702 -14.556 1.00 80.56 95 PHE A O 1
ATOM 770 N N . PRO A 1 96 ? 1.661 4.573 -14.544 1.00 71.81 96 PRO A N 1
ATOM 771 C CA . PRO A 1 96 ? 1.850 5.413 -15.706 1.00 71.81 96 PRO A CA 1
ATOM 772 C C . PRO A 1 96 ? 1.160 4.794 -16.919 1.00 71.81 96 PRO A C 1
ATOM 774 O O . PRO A 1 96 ? 1.034 3.572 -17.047 1.00 71.81 96 PRO A O 1
ATOM 777 N N . ALA A 1 97 ? 0.693 5.668 -17.802 1.00 63.09 97 ALA A N 1
ATOM 778 C CA . ALA A 1 97 ? -0.074 5.278 -18.967 1.00 63.09 97 ALA A CA 1
ATOM 779 C C . ALA A 1 97 ? 0.692 4.299 -19.847 1.00 63.09 97 ALA A C 1
ATOM 781 O O . ALA A 1 97 ? 1.842 4.588 -20.197 1.00 63.09 97 ALA A O 1
ATOM 782 N N . PRO A 1 98 ? 0.071 3.175 -20.253 1.00 55.72 98 PRO A N 1
ATOM 783 C CA . PRO A 1 98 ? 0.697 2.331 -21.232 1.00 55.72 98 PRO A CA 1
ATOM 784 C C . PRO A 1 98 ? 0.745 3.078 -22.554 1.00 55.72 98 PRO A C 1
ATOM 786 O O . PRO A 1 98 ? -0.283 3.481 -23.099 1.00 55.72 98 PRO A O 1
ATOM 789 N N . ILE A 1 99 ? 1.947 3.259 -23.079 1.00 58.19 99 ILE A N 1
ATOM 790 C CA . ILE A 1 99 ? 2.108 3.753 -24.438 1.00 58.19 99 ILE A CA 1
ATOM 791 C C . ILE A 1 99 ? 2.146 2.533 -25.330 1.00 58.19 99 ILE A C 1
ATOM 793 O O . ILE A 1 99 ? 2.965 1.638 -25.140 1.00 58.19 99 ILE A O 1
ATOM 797 N N . THR A 1 100 ? 1.213 2.491 -26.276 1.00 43.44 100 THR A N 1
ATOM 798 C CA . THR A 1 100 ? 1.101 1.450 -27.294 1.00 43.44 100 THR A CA 1
ATOM 799 C C . THR A 1 100 ? 2.456 1.201 -27.955 1.00 43.44 100 THR A C 1
ATOM 801 O O . THR A 1 100 ? 2.891 1.969 -28.810 1.00 43.44 100 THR A O 1
ATOM 804 N N . CYS A 1 101 ? 3.105 0.105 -27.574 1.00 38.53 101 CYS A N 1
ATOM 805 C CA . CYS A 1 101 ? 4.138 -0.548 -28.365 1.00 38.53 101 CYS A CA 1
ATOM 806 C C . CYS A 1 101 ? 3.528 -1.784 -29.024 1.00 38.53 101 CYS A C 1
ATOM 808 O O . CYS A 1 101 ? 2.537 -2.335 -28.536 1.00 38.53 101 CYS A O 1
ATOM 810 N N . ALA A 1 102 ? 4.101 -2.192 -30.157 1.00 38.09 102 ALA A N 1
ATOM 811 C CA . ALA A 1 102 ? 3.674 -3.382 -30.873 1.00 38.09 102 ALA A CA 1
ATOM 812 C C . ALA A 1 102 ? 3.611 -4.577 -29.910 1.00 38.09 102 ALA A C 1
ATOM 814 O O . ALA A 1 102 ? 4.561 -4.863 -29.183 1.00 38.09 102 ALA A O 1
ATOM 815 N N . ARG A 1 103 ? 2.443 -5.216 -29.888 1.00 36.19 103 ARG A N 1
ATOM 816 C CA . ARG A 1 103 ? 2.116 -6.394 -29.091 1.00 36.19 103 ARG A CA 1
ATOM 817 C C . ARG A 1 103 ? 3.196 -7.456 -29.331 1.00 36.19 103 ARG A C 1
ATOM 819 O O . ARG A 1 103 ? 3.355 -7.898 -30.465 1.00 36.19 103 ARG A O 1
ATOM 826 N N . SER A 1 104 ? 3.955 -7.841 -28.306 1.00 37.62 104 SER A N 1
ATOM 827 C CA . SER A 1 104 ? 4.734 -9.075 -28.380 1.00 37.62 104 SER A CA 1
ATOM 828 C C . SER A 1 104 ? 3.764 -10.227 -28.147 1.00 37.62 104 SER A C 1
ATOM 830 O O . SER A 1 104 ? 3.188 -10.385 -27.069 1.00 37.62 104 SER A O 1
ATOM 832 N N . ASP A 1 105 ? 3.495 -10.975 -29.211 1.00 38.94 105 ASP A N 1
ATOM 833 C CA . ASP A 1 105 ? 2.650 -12.155 -29.144 1.00 38.94 105 ASP A CA 1
ATOM 834 C C . ASP A 1 105 ? 3.317 -13.217 -28.263 1.00 38.94 105 ASP A C 1
ATOM 836 O O . ASP A 1 105 ? 4.443 -13.643 -28.513 1.00 38.94 105 ASP A O 1
ATOM 840 N N . GLY A 1 106 ? 2.579 -13.662 -27.247 1.00 40.84 106 GLY A N 1
ATOM 841 C CA . GLY A 1 106 ? 2.830 -14.927 -26.571 1.00 40.84 106 GLY A CA 1
ATOM 842 C C . GLY A 1 106 ? 3.522 -14.820 -25.221 1.00 40.84 106 GLY A C 1
ATOM 843 O O . GLY A 1 106 ? 4.709 -15.091 -25.127 1.00 40.84 106 GLY A O 1
ATOM 844 N N . VAL A 1 107 ? 2.745 -14.581 -24.161 1.00 37.78 107 VAL A N 1
ATOM 845 C CA . VAL A 1 107 ? 2.823 -15.416 -22.951 1.00 37.78 107 VAL A CA 1
ATOM 846 C C . VAL A 1 107 ? 1.425 -15.473 -22.326 1.00 37.78 107 VAL A C 1
ATOM 848 O O . VAL A 1 107 ? 0.891 -14.457 -21.885 1.00 37.78 107 VAL A O 1
ATOM 851 N N . GLU A 1 108 ? 0.809 -16.655 -22.309 1.00 36.44 108 GLU A N 1
ATOM 852 C CA . GLU A 1 108 ? -0.378 -16.911 -21.490 1.00 36.44 108 GLU A CA 1
ATOM 853 C C . GLU A 1 108 ? 0.043 -16.928 -20.014 1.00 36.44 108 GLU A C 1
ATOM 855 O O . GLU A 1 108 ? 0.842 -17.768 -19.602 1.00 36.44 108 GLU A O 1
ATOM 860 N N . PHE A 1 109 ? -0.486 -16.008 -19.207 1.00 36.59 109 PHE A N 1
ATOM 861 C CA . PHE A 1 109 ? -0.332 -16.043 -17.754 1.00 36.59 109 PHE A CA 1
ATOM 862 C C . PHE A 1 109 ? -1.672 -16.389 -17.104 1.00 36.59 109 PHE A C 1
ATOM 864 O O . PHE A 1 109 ? -2.621 -15.608 -17.134 1.00 36.59 109 PHE A O 1
ATOM 871 N N . GLY A 1 110 ? -1.738 -17.586 -16.518 1.00 31.48 110 GLY A N 1
ATOM 872 C CA . GLY A 1 110 ? -2.735 -17.930 -15.510 1.00 31.48 110 GLY A CA 1
ATOM 873 C C . GLY A 1 110 ? -2.382 -17.266 -14.175 1.00 31.48 110 GLY A C 1
ATOM 874 O O . GLY A 1 110 ? -1.208 -17.175 -13.829 1.00 31.48 110 GLY A O 1
ATOM 875 N N . MET A 1 111 ? -3.415 -16.859 -13.431 1.00 35.78 111 MET A N 1
ATOM 876 C CA . MET A 1 111 ? -3.428 -15.898 -12.310 1.00 35.78 111 MET A CA 1
ATOM 877 C C . MET A 1 111 ? -3.541 -14.441 -12.771 1.00 35.78 111 MET A C 1
ATOM 879 O O . MET A 1 111 ? -2.982 -14.072 -13.794 1.00 35.78 111 MET A O 1
ATOM 883 N N . THR A 1 112 ? -4.324 -13.638 -12.036 1.00 37.91 112 THR A N 1
ATOM 884 C CA . THR A 1 112 ? -4.702 -12.237 -12.316 1.00 37.91 112 THR A CA 1
ATOM 885 C C . THR A 1 112 ? -3.482 -11.322 -12.472 1.00 37.91 112 THR A C 1
ATOM 887 O O . THR A 1 112 ? -3.113 -10.574 -11.573 1.00 37.91 112 THR A O 1
ATOM 890 N N . SER A 1 113 ? -2.841 -11.419 -13.630 1.00 38.31 113 SER A N 1
ATOM 891 C CA . SER A 1 113 ? -1.712 -10.624 -14.081 1.00 38.31 113 SER A CA 1
ATOM 892 C C . SER A 1 113 ? -2.255 -9.346 -14.712 1.00 38.31 113 SER A C 1
ATOM 894 O O . SER A 1 113 ? -2.979 -9.389 -15.706 1.00 38.31 113 SER A O 1
ATOM 896 N N . VAL A 1 114 ? -1.921 -8.197 -14.127 1.00 44.53 114 VAL A N 1
ATOM 897 C CA . VAL A 1 114 ? -2.048 -6.910 -14.817 1.00 44.53 114 VAL A CA 1
ATOM 898 C C . VAL A 1 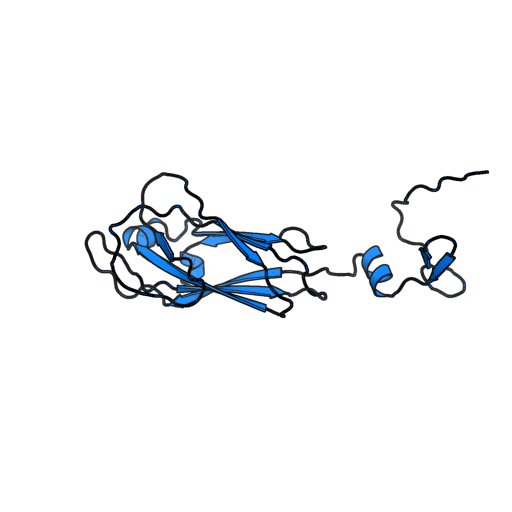114 ? -0.736 -6.699 -15.563 1.00 44.53 114 VAL A C 1
ATOM 900 O O . VAL A 1 114 ? 0.305 -6.516 -14.937 1.00 44.53 114 VAL A O 1
ATOM 903 N N . ALA A 1 115 ? -0.770 -6.782 -16.892 1.00 41.62 115 ALA A N 1
ATOM 904 C CA . ALA A 1 115 ? 0.379 -6.481 -17.737 1.00 41.62 115 ALA A CA 1
ATOM 905 C C . ALA A 1 115 ? 0.349 -4.995 -18.125 1.00 41.62 115 ALA A C 1
ATOM 907 O O . ALA A 1 115 ? -0.577 -4.546 -18.803 1.00 41.62 115 ALA A O 1
ATOM 908 N N . CYS A 1 116 ? 1.364 -4.236 -17.713 1.00 46.47 116 CYS A N 1
ATOM 909 C CA . CYS A 1 116 ? 1.543 -2.834 -18.100 1.00 46.47 116 CYS A CA 1
ATOM 910 C C . CYS A 1 116 ? 2.801 -2.683 -18.970 1.00 46.47 116 CYS A C 1
ATOM 912 O O . CYS A 1 116 ? 3.890 -3.122 -18.596 1.00 46.47 116 CYS A O 1
ATOM 914 N N . ILE A 1 117 ? 2.653 -2.051 -20.137 1.00 50.03 117 ILE A N 1
ATOM 915 C CA . ILE A 1 117 ? 3.762 -1.718 -21.044 1.00 50.03 117 ILE A CA 1
ATOM 916 C C . ILE A 1 117 ? 4.152 -0.265 -20.798 1.00 50.03 117 ILE A C 1
ATOM 918 O O . ILE A 1 117 ? 3.316 0.610 -20.973 1.00 50.03 117 ILE A O 1
ATOM 922 N N . LEU A 1 118 ? 5.400 0.010 -20.423 1.00 50.44 118 LEU A N 1
ATOM 923 C CA . LEU A 1 118 ? 5.880 1.364 -20.151 1.00 50.44 118 LEU A CA 1
ATOM 924 C C . LEU A 1 118 ? 6.871 1.815 -21.227 1.00 50.44 118 LEU A C 1
ATOM 926 O O . LEU A 1 118 ? 8.037 1.410 -21.258 1.00 50.44 118 LEU A O 1
ATOM 930 N N . ALA A 1 119 ? 6.389 2.686 -22.110 1.00 43.94 119 ALA A N 1
ATOM 931 C CA . ALA A 1 119 ? 7.179 3.422 -23.093 1.00 43.94 119 ALA A CA 1
ATOM 932 C C . ALA A 1 119 ? 6.919 4.934 -22.937 1.00 43.94 119 ALA A C 1
ATOM 934 O O . ALA A 1 119 ? 6.002 5.325 -22.222 1.00 43.94 119 ALA A O 1
ATOM 935 N N . TYR A 1 120 ? 7.751 5.792 -23.539 1.00 33.97 120 TYR A N 1
ATOM 936 C CA . TYR A 1 120 ? 7.783 7.245 -23.281 1.00 33.97 120 TYR A CA 1
ATOM 937 C C . TYR A 1 120 ? 7.054 8.113 -24.334 1.00 33.97 120 TYR A C 1
ATOM 939 O O . TYR A 1 120 ? 7.353 7.991 -25.523 1.00 33.97 120 TYR A O 1
ATOM 947 N N . ARG A 1 121 ? 6.143 9.007 -23.874 1.00 40.53 121 ARG A N 1
ATOM 948 C CA . ARG A 1 121 ? 5.587 10.274 -24.443 1.00 40.53 121 ARG A CA 1
ATOM 949 C C . ARG A 1 121 ? 4.250 10.694 -23.763 1.00 40.53 121 ARG A C 1
ATOM 951 O O . ARG A 1 121 ? 3.582 9.861 -23.167 1.00 40.53 121 ARG A O 1
ATOM 958 N N . PRO A 1 122 ? 3.845 11.983 -23.798 1.00 34.50 122 PRO A N 1
ATOM 959 C CA . PRO A 1 122 ? 2.892 12.543 -22.837 1.00 34.50 122 PRO A CA 1
ATOM 960 C C . PRO A 1 122 ? 1.434 12.233 -23.203 1.00 34.50 122 PRO A C 1
ATOM 962 O O . PRO A 1 122 ? 0.946 12.638 -24.255 1.00 34.50 122 PRO A O 1
ATOM 965 N N . GLY A 1 123 ? 0.723 11.554 -22.305 1.00 35.12 123 GLY A N 1
ATOM 966 C CA . GLY A 1 123 ? -0.712 11.303 -22.419 1.00 35.12 123 GLY A CA 1
ATOM 967 C C . GLY A 1 123 ? -1.214 10.521 -21.210 1.00 35.12 123 GLY A C 1
ATOM 968 O O . GLY A 1 123 ? -0.903 9.346 -21.059 1.00 35.12 123 GLY A O 1
ATOM 969 N N . ASN A 1 124 ? -1.962 11.179 -20.325 1.00 33.59 124 ASN A N 1
ATOM 970 C CA . ASN A 1 124 ? -2.445 10.588 -19.077 1.00 33.59 124 ASN A CA 1
ATOM 971 C C . ASN A 1 124 ? -3.534 9.543 -19.355 1.00 33.59 124 ASN A C 1
ATOM 973 O O . ASN A 1 124 ? -4.667 9.892 -19.667 1.00 33.59 124 ASN A O 1
ATOM 977 N N . SER A 1 125 ? -3.211 8.264 -19.205 1.00 39.12 125 SER A N 1
ATOM 978 C CA . SER A 1 125 ? -4.185 7.181 -19.051 1.00 39.12 125 SER A CA 1
ATOM 979 C C . SER A 1 125 ? -3.819 6.395 -17.798 1.00 39.12 125 SER A C 1
ATOM 981 O O . SER A 1 125 ? -2.803 5.722 -17.764 1.00 39.12 125 SER A O 1
ATOM 983 N N . ALA A 1 126 ? -4.607 6.526 -16.736 1.00 39.00 126 ALA A N 1
ATOM 984 C CA . ALA A 1 126 ? -4.398 5.791 -15.495 1.00 39.00 126 ALA A CA 1
ATOM 985 C C . ALA A 1 126 ? -5.086 4.424 -15.596 1.00 39.00 126 ALA A C 1
ATOM 987 O O . ALA A 1 126 ? -6.301 4.362 -15.781 1.00 39.00 126 ALA A O 1
ATOM 988 N N . THR A 1 127 ? -4.340 3.329 -15.450 1.00 44.06 127 THR A N 1
ATOM 989 C CA . THR A 1 127 ? -4.956 2.011 -15.247 1.00 44.06 127 THR A CA 1
ATOM 990 C C . THR A 1 127 ? -5.282 1.863 -13.767 1.00 44.06 127 THR A C 1
ATOM 992 O O . THR A 1 127 ? -4.374 1.801 -12.944 1.00 44.06 127 THR A O 1
ATOM 995 N N . THR A 1 128 ? -6.571 1.819 -13.426 1.00 40.91 128 THR A N 1
ATOM 996 C CA . THR A 1 128 ? -7.055 1.574 -12.061 1.00 40.91 128 THR A CA 1
ATOM 997 C C . THR A 1 128 ? -7.321 0.085 -11.883 1.00 40.91 128 THR A C 1
ATOM 999 O O . THR A 1 128 ? -8.193 -0.469 -12.548 1.00 40.91 128 THR A O 1
ATOM 1002 N N . SER A 1 129 ? -6.603 -0.563 -10.970 1.00 47.59 129 SER A N 1
ATOM 1003 C CA . SER A 1 129 ? -6.932 -1.927 -10.536 1.00 47.59 129 SER A CA 1
ATOM 1004 C C . SER A 1 129 ? -7.483 -1.882 -9.115 1.00 47.59 129 SER A C 1
ATOM 1006 O O . SER A 1 129 ? -6.830 -1.320 -8.238 1.00 47.59 129 SER A O 1
ATOM 1008 N N . LYS A 1 130 ? -8.686 -2.432 -8.909 1.00 44.34 130 LYS A N 1
ATOM 1009 C CA . LYS A 1 130 ? -9.335 -2.569 -7.597 1.00 44.34 130 LYS A CA 1
ATOM 1010 C C . LYS A 1 130 ? -9.203 -4.009 -7.125 1.00 44.34 130 LYS A C 1
ATOM 1012 O O . LYS A 1 130 ? -9.597 -4.923 -7.848 1.00 44.34 130 LYS A O 1
ATOM 1017 N N . PHE A 1 131 ? -8.697 -4.203 -5.915 1.00 48.00 131 PHE A N 1
ATOM 1018 C CA . PHE A 1 131 ? -8.584 -5.526 -5.303 1.00 48.00 131 PHE A CA 1
ATOM 1019 C C . PHE A 1 131 ? -9.260 -5.542 -3.937 1.00 48.00 131 PHE A C 1
ATOM 1021 O O . PHE A 1 131 ? -9.076 -4.614 -3.152 1.00 48.00 131 PHE A O 1
ATOM 1028 N N . SER A 1 132 ? -10.002 -6.616 -3.657 1.00 44.06 132 SER A N 1
ATOM 1029 C CA . SER A 1 132 ? -10.534 -6.911 -2.328 1.00 44.06 132 SER A CA 1
ATOM 1030 C C . SER A 1 132 ? -9.611 -7.901 -1.628 1.00 44.06 132 SER A C 1
ATOM 1032 O O . SER A 1 132 ? -9.445 -9.029 -2.092 1.00 44.06 132 SER A O 1
ATOM 1034 N N . ILE A 1 133 ? -8.993 -7.479 -0.528 1.00 51.44 133 ILE A N 1
ATOM 1035 C CA . ILE A 1 133 ? -8.120 -8.340 0.277 1.00 51.44 133 ILE A CA 1
ATOM 1036 C C . ILE A 1 133 ? -8.967 -9.104 1.306 1.00 51.44 133 ILE A C 1
ATOM 1038 O O . ILE A 1 133 ? -9.719 -8.499 2.069 1.00 51.44 133 ILE A O 1
ATOM 1042 N N . LEU A 1 134 ? -8.853 -10.438 1.301 1.00 49.41 134 LEU A N 1
ATOM 1043 C CA . LEU A 1 134 ? -9.463 -11.342 2.288 1.00 49.41 134 LEU A CA 1
ATOM 1044 C C . LEU A 1 134 ? -8.650 -11.355 3.595 1.00 49.41 134 LEU A C 1
ATOM 1046 O O . LEU A 1 134 ? -7.477 -10.999 3.585 1.00 49.41 134 LEU A O 1
ATOM 1050 N N . GLU A 1 135 ? -9.287 -11.776 4.695 1.00 53.09 135 GLU A N 1
ATOM 1051 C CA . GLU A 1 135 ? -8.879 -11.726 6.120 1.00 53.09 135 GLU A CA 1
ATOM 1052 C C . GLU A 1 135 ? -7.540 -12.422 6.493 1.00 53.09 135 GLU A C 1
ATOM 1054 O O . GLU A 1 135 ? -7.462 -13.197 7.444 1.00 53.09 135 GLU A O 1
ATOM 1059 N N . MET A 1 136 ? -6.457 -12.171 5.763 1.00 54.91 136 MET A N 1
ATOM 1060 C CA . MET A 1 136 ? -5.119 -12.695 6.029 1.00 54.91 136 MET A CA 1
ATOM 1061 C C . MET A 1 136 ? -4.223 -11.607 6.633 1.00 54.91 136 MET A C 1
ATOM 1063 O O . MET A 1 136 ? -4.450 -10.412 6.445 1.00 54.91 136 MET A O 1
ATOM 1067 N N . SER A 1 137 ? -3.185 -12.015 7.371 1.00 66.00 137 SER A N 1
ATOM 1068 C CA . SER A 1 137 ? -2.182 -11.097 7.942 1.00 66.00 137 SER A CA 1
ATOM 1069 C C . SER A 1 137 ? -1.444 -10.287 6.873 1.00 66.00 137 SER A C 1
ATOM 1071 O O . SER A 1 137 ? -0.995 -9.172 7.139 1.00 66.00 137 SER A O 1
ATOM 1073 N N . SER A 1 138 ? -1.338 -10.854 5.672 1.00 78.12 138 SER A N 1
ATOM 1074 C CA . SER A 1 138 ? -0.754 -10.222 4.502 1.00 78.12 138 SER A CA 1
ATOM 1075 C C . SER A 1 138 ? -1.480 -10.659 3.233 1.00 78.12 138 SER A C 1
ATOM 1077 O O . SER A 1 138 ? -2.052 -11.748 3.159 1.00 78.12 138 SER A O 1
ATOM 1079 N N . SER A 1 139 ? -1.463 -9.796 2.225 1.00 80.12 139 SER A N 1
ATOM 1080 C CA . SER A 1 139 ? -1.902 -10.118 0.868 1.00 80.12 139 SER A CA 1
ATOM 1081 C C . SER A 1 139 ? -0.807 -9.819 -0.127 1.00 80.12 139 SER A C 1
ATOM 1083 O O . SER A 1 139 ? -0.109 -8.819 0.005 1.00 80.12 139 SER A O 1
ATOM 1085 N N . ILE A 1 140 ? -0.661 -10.696 -1.114 1.00 82.19 140 ILE A N 1
ATOM 1086 C CA . ILE A 1 140 ? 0.420 -10.645 -2.092 1.00 82.19 140 ILE A CA 1
ATOM 1087 C C . ILE A 1 140 ? -0.186 -10.479 -3.483 1.00 82.19 140 ILE A C 1
ATOM 1089 O O . ILE A 1 140 ? -1.091 -11.218 -3.868 1.00 82.19 140 ILE A O 1
ATOM 1093 N N . LEU A 1 141 ? 0.346 -9.524 -4.234 1.00 81.94 141 LEU A N 1
ATOM 1094 C CA . LEU A 1 141 ? 0.039 -9.265 -5.632 1.00 81.94 141 LEU A CA 1
ATOM 1095 C C . LEU A 1 141 ? 1.349 -9.260 -6.421 1.00 81.94 141 LEU A C 1
ATOM 1097 O O . LEU A 1 141 ? 2.332 -8.667 -5.989 1.00 81.94 141 LEU A O 1
ATOM 1101 N N . GLU A 1 142 ? 1.371 -9.898 -7.585 1.00 82.38 142 GLU A N 1
ATOM 1102 C CA . GLU A 1 142 ? 2.525 -9.872 -8.485 1.00 82.38 142 GLU A CA 1
ATOM 1103 C C . GLU A 1 142 ? 2.142 -9.197 -9.797 1.00 82.38 142 GLU A C 1
ATOM 1105 O O . GLU A 1 142 ? 1.126 -9.529 -10.408 1.00 82.38 142 GLU A O 1
ATOM 1110 N N . ILE A 1 143 ? 2.956 -8.232 -10.216 1.00 80.44 143 ILE A N 1
ATOM 1111 C CA . ILE A 1 143 ? 2.704 -7.385 -11.378 1.00 80.44 143 ILE A CA 1
ATOM 1112 C C . ILE A 1 143 ? 3.894 -7.505 -12.323 1.00 80.44 143 ILE A C 1
ATOM 1114 O O . ILE A 1 143 ? 5.044 -7.303 -11.924 1.00 80.44 143 ILE A O 1
ATOM 1118 N N . GLY A 1 144 ? 3.610 -7.857 -13.575 1.00 78.56 144 GLY A N 1
ATOM 1119 C CA . GLY A 1 144 ? 4.600 -7.923 -14.643 1.00 78.56 144 GLY A CA 1
ATOM 1120 C C . GLY A 1 144 ? 4.602 -6.633 -15.454 1.00 78.56 144 GLY A C 1
ATOM 1121 O O . GLY A 1 144 ? 3.547 -6.140 -15.857 1.00 78.56 144 GLY A O 1
ATOM 1122 N N . PHE A 1 145 ? 5.791 -6.108 -15.726 1.00 80.69 145 PHE A N 1
ATOM 1123 C CA . PHE A 1 145 ? 5.983 -4.890 -16.496 1.00 80.69 145 PHE A CA 1
ATOM 1124 C C . PHE A 1 145 ? 6.897 -5.144 -17.685 1.00 80.69 145 PHE A C 1
ATOM 1126 O O . PHE A 1 145 ? 7.885 -5.871 -17.596 1.00 80.69 145 PHE A O 1
ATOM 1133 N N . THR A 1 146 ? 6.597 -4.469 -18.790 1.00 80.88 146 THR A N 1
ATOM 1134 C CA . THR A 1 146 ? 7.570 -4.281 -19.868 1.00 80.88 146 THR A CA 1
ATOM 1135 C C . THR A 1 146 ? 8.176 -2.892 -19.737 1.00 80.88 146 THR A C 1
ATOM 1137 O O . THR A 1 146 ? 7.441 -1.906 -19.754 1.00 80.88 146 THR A O 1
ATOM 1140 N N . VAL A 1 147 ? 9.498 -2.808 -19.595 1.00 82.94 147 VAL A N 1
ATOM 1141 C CA . VAL A 1 147 ? 10.226 -1.556 -19.351 1.00 82.94 147 VAL A CA 1
ATOM 1142 C C . VAL A 1 147 ? 11.172 -1.277 -20.511 1.00 82.94 147 VAL A C 1
ATOM 1144 O O . VAL A 1 147 ? 12.001 -2.116 -20.865 1.00 82.94 147 VAL A O 1
ATOM 1147 N N . SER A 1 148 ? 11.070 -0.087 -21.105 1.00 84.75 148 SER A N 1
ATOM 1148 C CA . SER A 1 148 ? 12.052 0.377 -22.093 1.00 84.75 148 SER A CA 1
ATOM 1149 C C . SER A 1 148 ? 13.347 0.844 -21.423 1.00 84.75 148 SER A C 1
ATOM 1151 O O . SER A 1 148 ? 13.320 1.474 -20.364 1.00 84.75 148 SER A O 1
ATOM 1153 N N . LYS A 1 149 ? 14.493 0.585 -22.062 1.00 86.31 149 LYS A N 1
ATOM 1154 C CA . LYS A 1 149 ? 15.803 1.012 -21.547 1.00 86.31 149 LYS A CA 1
ATOM 1155 C C . LYS A 1 149 ? 15.887 2.532 -21.410 1.00 86.31 149 LYS A C 1
ATOM 1157 O O . LYS A 1 149 ? 16.353 3.038 -20.402 1.00 86.31 149 LYS A O 1
ATOM 1162 N N . THR A 1 150 ? 15.352 3.262 -22.388 1.00 85.56 150 THR A N 1
ATOM 1163 C CA . THR A 1 150 ? 15.308 4.731 -22.367 1.00 85.56 150 THR A CA 1
ATOM 1164 C C . THR A 1 150 ? 14.524 5.274 -21.172 1.00 85.56 150 THR A C 1
ATOM 1166 O O . THR A 1 150 ? 14.936 6.268 -20.581 1.00 85.56 150 THR A O 1
ATOM 1169 N N . TYR A 1 151 ? 13.415 4.627 -20.793 1.00 83.25 151 TYR A N 1
ATOM 1170 C CA . TYR A 1 151 ? 12.666 5.013 -19.596 1.00 83.25 151 TYR A CA 1
ATOM 1171 C C . TYR A 1 151 ? 13.471 4.730 -18.328 1.00 83.25 151 TYR A C 1
ATOM 1173 O O . TYR A 1 151 ? 13.558 5.588 -17.457 1.00 83.25 151 TYR A O 1
ATOM 1181 N N . LEU A 1 152 ? 14.094 3.553 -18.240 1.00 86.81 152 LEU A N 1
ATOM 1182 C CA . LEU A 1 152 ? 14.931 3.204 -17.095 1.00 86.81 152 LEU A CA 1
ATOM 1183 C C . LEU A 1 152 ? 16.097 4.192 -16.919 1.00 86.81 152 LEU A C 1
ATOM 1185 O O . LEU A 1 152 ? 16.364 4.630 -15.806 1.00 86.81 152 LEU A O 1
ATOM 1189 N N . ASP A 1 153 ? 16.755 4.584 -18.006 1.00 87.62 153 ASP A N 1
ATOM 1190 C CA . ASP A 1 153 ? 17.923 5.464 -17.948 1.00 87.62 153 ASP A CA 1
ATOM 1191 C C . ASP A 1 153 ? 17.546 6.934 -17.673 1.00 87.62 153 ASP A C 1
ATOM 1193 O O . ASP A 1 153 ? 18.287 7.644 -16.994 1.00 87.62 153 ASP A O 1
ATOM 1197 N N . GLY A 1 154 ? 16.409 7.407 -18.198 1.00 85.94 154 GLY A N 1
ATOM 1198 C CA . GLY A 1 154 ? 16.010 8.819 -18.123 1.00 85.94 154 GLY A CA 1
ATOM 1199 C C . GLY A 1 154 ? 14.990 9.171 -17.037 1.00 85.94 154 GLY A C 1
ATOM 1200 O O . GLY A 1 154 ? 14.922 10.328 -16.634 1.00 85.94 154 GLY A O 1
ATOM 1201 N N . HIS A 1 155 ? 14.199 8.198 -16.580 1.00 85.25 155 HIS A N 1
ATOM 1202 C CA . HIS A 1 155 ? 12.981 8.414 -15.786 1.00 85.25 155 HIS A CA 1
ATOM 1203 C C . HIS A 1 155 ? 12.847 7.437 -14.605 1.00 85.25 155 HIS A C 1
ATOM 1205 O O . HIS A 1 155 ? 11.760 7.268 -14.055 1.00 85.25 155 HIS A O 1
ATOM 1211 N N . ALA A 1 156 ? 13.933 6.778 -14.180 1.00 87.31 156 ALA A N 1
ATOM 1212 C CA . ALA A 1 156 ? 13.875 5.865 -13.033 1.00 87.31 156 ALA A CA 1
ATOM 1213 C C . ALA A 1 156 ? 13.452 6.549 -11.720 1.00 87.31 156 ALA A C 1
ATOM 1215 O O . ALA A 1 156 ? 12.914 5.883 -10.836 1.00 87.31 156 ALA A O 1
ATOM 1216 N N . ASP A 1 157 ? 13.695 7.853 -11.605 1.00 90.81 157 ASP A N 1
ATOM 1217 C CA . ASP A 1 157 ? 13.355 8.670 -10.437 1.00 90.81 157 ASP A CA 1
ATOM 1218 C C . ASP A 1 157 ? 11.931 9.249 -10.497 1.00 90.81 157 ASP A C 1
ATOM 1220 O O . ASP A 1 157 ? 11.460 9.826 -9.518 1.00 90.81 157 ASP A O 1
ATOM 1224 N N . ASP A 1 158 ? 11.223 9.075 -11.617 1.00 86.81 158 ASP A N 1
ATOM 1225 C CA . ASP A 1 158 ? 9.831 9.497 -11.734 1.00 86.81 158 ASP A CA 1
ATOM 1226 C C . ASP A 1 158 ? 8.909 8.538 -10.969 1.00 86.81 158 ASP A C 1
ATOM 1228 O O . ASP A 1 158 ? 9.191 7.344 -10.796 1.00 86.81 158 ASP A O 1
ATOM 1232 N N . THR A 1 159 ? 7.761 9.059 -10.530 1.00 87.44 159 THR A N 1
ATOM 1233 C CA . THR A 1 159 ? 6.730 8.258 -9.866 1.00 87.44 159 THR A CA 1
ATOM 1234 C C . THR A 1 159 ? 6.268 7.121 -10.773 1.00 87.44 159 THR A C 1
ATOM 1236 O O . THR A 1 159 ? 5.651 7.339 -11.815 1.00 87.44 159 THR A O 1
ATOM 1239 N N . PHE A 1 160 ? 6.534 5.894 -10.335 1.00 87.62 160 PHE A N 1
ATOM 1240 C CA . PHE A 1 160 ? 6.263 4.667 -11.071 1.00 87.62 160 PHE A CA 1
ATOM 1241 C C . PHE A 1 160 ? 4.948 4.014 -10.649 1.00 87.62 160 PHE A C 1
ATOM 1243 O O . PHE A 1 160 ? 4.226 3.489 -11.488 1.00 87.62 160 PHE A O 1
ATOM 1250 N N . ILE A 1 161 ? 4.603 4.048 -9.361 1.00 88.56 161 ILE A N 1
ATOM 1251 C CA . ILE A 1 161 ? 3.291 3.602 -8.876 1.00 88.56 161 ILE A CA 1
ATOM 1252 C C . ILE A 1 161 ? 2.797 4.614 -7.853 1.00 88.56 161 ILE A C 1
ATOM 1254 O O . ILE A 1 161 ? 3.478 4.888 -6.865 1.00 88.56 161 ILE A O 1
ATOM 1258 N N . LEU A 1 162 ? 1.593 5.134 -8.075 1.00 90.00 162 LEU A N 1
ATOM 1259 C CA . LEU A 1 162 ? 0.794 5.779 -7.039 1.00 90.00 162 LEU A CA 1
ATOM 1260 C C . LEU A 1 162 ? -0.133 4.730 -6.441 1.00 90.00 162 LEU A C 1
ATOM 1262 O O . LEU A 1 162 ? -0.753 3.957 -7.173 1.00 90.00 162 LEU A O 1
ATOM 1266 N N . TRP A 1 163 ? -0.233 4.688 -5.121 1.00 92.62 163 TRP A N 1
ATOM 1267 C CA . TRP A 1 163 ? -1.067 3.705 -4.448 1.00 92.62 163 TRP A CA 1
ATOM 1268 C C . TRP A 1 163 ? -1.910 4.339 -3.353 1.00 92.62 163 TRP A C 1
ATOM 1270 O O . TRP A 1 163 ? -1.524 5.321 -2.714 1.00 92.62 163 TRP A O 1
ATOM 1280 N N . THR A 1 164 ? -3.084 3.759 -3.138 1.00 93.38 164 THR A N 1
ATOM 1281 C CA . THR A 1 164 ? -3.985 4.115 -2.045 1.00 93.38 164 THR A CA 1
ATOM 1282 C C . THR A 1 164 ? -4.664 2.858 -1.523 1.00 93.38 164 THR A C 1
ATOM 1284 O O . THR A 1 164 ? -5.116 2.026 -2.305 1.00 93.38 164 THR A O 1
ATOM 1287 N N . ILE A 1 165 ? -4.718 2.699 -0.204 1.00 91.31 165 ILE A N 1
ATOM 1288 C CA . ILE A 1 165 ? -5.352 1.571 0.475 1.00 91.31 165 ILE A CA 1
ATOM 1289 C C . ILE A 1 165 ? -6.418 2.108 1.420 1.00 91.31 165 ILE A C 1
ATOM 1291 O O . ILE A 1 165 ? -6.144 2.955 2.273 1.00 91.31 165 ILE A O 1
ATOM 1295 N N . TYR A 1 166 ? -7.613 1.550 1.294 1.00 91.31 166 TYR A N 1
ATOM 1296 C CA . TYR A 1 166 ? -8.761 1.792 2.149 1.00 91.31 166 TYR A CA 1
ATOM 1297 C C . TYR A 1 166 ? -9.066 0.543 2.965 1.00 91.31 166 TYR A C 1
ATOM 1299 O O . TYR A 1 166 ? -8.871 -0.580 2.498 1.00 91.31 166 TYR A O 1
ATOM 1307 N N . ALA A 1 167 ? -9.563 0.744 4.179 1.00 90.25 167 ALA A N 1
ATOM 1308 C CA . ALA A 1 167 ? -10.160 -0.292 5.005 1.00 90.25 167 ALA A CA 1
ATOM 1309 C C . ALA A 1 167 ? -11.165 0.355 5.963 1.00 90.25 167 ALA A C 1
ATOM 1311 O O . ALA A 1 167 ? -11.064 1.542 6.273 1.00 90.25 167 ALA A O 1
ATOM 1312 N N . ASP A 1 168 ? -12.120 -0.433 6.443 1.00 85.81 168 ASP A N 1
ATOM 1313 C CA . ASP A 1 168 ? -13.054 0.001 7.477 1.00 85.81 168 ASP A CA 1
ATOM 1314 C C . ASP A 1 168 ? -12.309 0.408 8.757 1.00 85.81 168 ASP A C 1
ATOM 1316 O O . ASP A 1 168 ? -11.353 -0.256 9.173 1.00 85.81 168 ASP A O 1
ATOM 1320 N N . GLU A 1 169 ? -12.760 1.496 9.380 1.00 85.12 169 GLU A N 1
ATOM 1321 C CA . GLU A 1 169 ? -12.145 2.091 10.573 1.00 85.12 169 GLU A CA 1
ATOM 1322 C C . GLU A 1 169 ? -10.634 2.424 10.424 1.00 85.12 169 GLU A C 1
ATOM 1324 O O . GLU A 1 169 ? -9.887 2.404 11.409 1.00 85.12 169 GLU A O 1
ATOM 1329 N N . MET A 1 170 ? -10.163 2.719 9.204 1.00 88.12 170 MET A N 1
ATOM 1330 C CA . MET A 1 170 ? -8.790 3.153 8.915 1.00 88.12 170 MET A CA 1
ATOM 1331 C C . MET A 1 170 ? -8.780 4.393 8.021 1.00 88.12 170 MET A C 1
ATOM 1333 O O . MET A 1 170 ? -9.420 4.416 6.972 1.00 88.12 170 MET A O 1
ATOM 1337 N N . GLU A 1 171 ? -7.982 5.395 8.395 1.00 90.31 171 GLU A N 1
ATOM 1338 C CA . GLU A 1 171 ? -7.680 6.517 7.504 1.00 90.31 171 GLU A CA 1
ATOM 1339 C C . GLU A 1 171 ? -6.963 6.022 6.237 1.00 90.31 171 GLU A C 1
ATOM 1341 O O . GLU A 1 171 ? -6.007 5.240 6.358 1.00 90.31 171 GLU A O 1
ATOM 1346 N N . PRO A 1 172 ? -7.364 6.477 5.033 1.00 93.00 172 PRO A N 1
ATOM 1347 C CA . PRO A 1 172 ? -6.741 6.052 3.787 1.00 93.00 172 PRO A CA 1
ATOM 1348 C C . PRO A 1 172 ? -5.220 6.201 3.837 1.00 93.00 172 PRO A C 1
ATOM 1350 O O . PRO A 1 172 ? -4.690 7.270 4.142 1.00 93.00 172 PRO A O 1
ATOM 1353 N N . GLN A 1 173 ? -4.511 5.118 3.532 1.00 94.31 173 GLN A N 1
ATOM 1354 C CA . GLN A 1 173 ? -3.057 5.142 3.416 1.00 94.31 173 GLN A CA 1
ATOM 1355 C C . GLN A 1 173 ? -2.698 5.344 1.954 1.00 94.31 173 GLN A C 1
ATOM 1357 O O . GLN A 1 173 ? -3.230 4.650 1.091 1.00 94.31 173 GLN A O 1
ATOM 1362 N N . GLN A 1 174 ? -1.801 6.279 1.668 1.00 95.88 174 GLN A N 1
ATOM 1363 C CA . GLN A 1 174 ? -1.399 6.596 0.304 1.00 95.88 174 GLN A CA 1
ATOM 1364 C C . GLN A 1 174 ? 0.101 6.832 0.213 1.00 95.88 174 GLN A C 1
ATOM 1366 O O . GLN A 1 174 ? 0.740 7.251 1.181 1.00 95.88 174 GLN A O 1
ATOM 1371 N N . GLY A 1 175 ? 0.647 6.604 -0.973 1.00 95.44 175 GLY A N 1
ATOM 1372 C CA . GLY A 1 175 ? 2.046 6.864 -1.249 1.00 95.44 175 GLY A CA 1
ATOM 1373 C C . GLY A 1 175 ? 2.380 6.748 -2.725 1.00 95.44 175 GLY A C 1
ATOM 1374 O O . GLY A 1 175 ? 1.537 6.455 -3.576 1.00 95.44 175 GLY A O 1
ATOM 1375 N N . SER A 1 176 ? 3.649 6.989 -3.007 1.00 94.31 176 SER A N 1
ATOM 1376 C CA . SER A 1 176 ? 4.256 6.832 -4.318 1.00 94.31 176 SER A CA 1
ATOM 1377 C C . SER A 1 176 ? 5.525 6.015 -4.178 1.00 94.31 176 SER A C 1
ATOM 1379 O O . SER A 1 176 ? 6.192 6.092 -3.149 1.00 94.31 176 SER A O 1
ATOM 1381 N N . ILE A 1 177 ? 5.872 5.274 -5.219 1.00 94.62 177 ILE A N 1
ATOM 1382 C CA . ILE A 1 177 ? 7.184 4.649 -5.338 1.00 94.62 177 ILE A CA 1
ATOM 1383 C C . ILE A 1 177 ? 7.736 4.901 -6.734 1.00 94.62 177 ILE A C 1
ATOM 1385 O O . ILE A 1 177 ? 6.989 4.910 -7.719 1.00 94.62 177 ILE A O 1
ATOM 1389 N N . THR A 1 178 ? 9.034 5.148 -6.806 1.00 94.00 178 THR A N 1
ATOM 1390 C CA . THR A 1 178 ? 9.786 5.332 -8.049 1.00 94.00 178 THR A CA 1
ATOM 1391 C C . THR A 1 178 ? 10.280 3.994 -8.585 1.00 94.00 178 THR A C 1
ATOM 1393 O O . THR A 1 178 ? 10.359 2.994 -7.867 1.00 94.00 178 THR A O 1
ATOM 1396 N N . LEU A 1 179 ? 10.635 3.950 -9.868 1.00 89.69 179 LEU A N 1
ATOM 1397 C CA . LEU A 1 179 ? 11.186 2.732 -10.460 1.00 89.69 179 LEU A CA 1
ATOM 1398 C C . LEU A 1 179 ? 12.544 2.384 -9.824 1.00 89.69 179 LEU A C 1
ATOM 1400 O O . LEU A 1 179 ? 12.831 1.209 -9.600 1.00 89.69 179 LEU A O 1
ATOM 1404 N N . ARG A 1 180 ? 13.355 3.394 -9.478 1.00 92.88 180 ARG A N 1
ATOM 1405 C CA . ARG A 1 180 ? 14.653 3.210 -8.816 1.00 92.88 180 ARG A CA 1
ATOM 1406 C C . ARG A 1 180 ? 14.514 2.548 -7.447 1.00 92.88 180 ARG A C 1
ATOM 1408 O O . ARG A 1 180 ? 15.250 1.607 -7.179 1.00 92.88 180 ARG A O 1
ATOM 1415 N N . GLU A 1 181 ? 13.569 2.995 -6.622 1.00 94.19 181 GLU A N 1
ATOM 1416 C CA . GLU A 1 181 ? 13.324 2.426 -5.285 1.00 94.19 181 GLU A CA 1
ATOM 1417 C C . GLU A 1 181 ? 12.887 0.959 -5.342 1.00 94.19 181 GLU A C 1
ATOM 1419 O O . GLU A 1 181 ? 13.271 0.164 -4.490 1.00 94.19 181 GLU A O 1
ATOM 1424 N N . VAL A 1 182 ? 12.111 0.571 -6.360 1.00 91.94 182 VAL A N 1
ATOM 1425 C CA . VAL A 1 182 ? 11.728 -0.838 -6.554 1.00 91.94 182 VAL A CA 1
ATOM 1426 C C . VAL A 1 182 ? 12.924 -1.682 -7.003 1.00 91.94 182 VAL A C 1
ATOM 1428 O O . VAL A 1 182 ? 13.003 -2.872 -6.692 1.00 91.94 182 VAL A O 1
ATOM 1431 N N . LEU A 1 183 ? 13.840 -1.083 -7.767 1.00 89.06 183 LEU A N 1
ATOM 1432 C CA . LEU A 1 183 ? 15.008 -1.752 -8.336 1.00 89.06 183 LEU A CA 1
ATOM 1433 C C . LEU A 1 183 ? 16.212 -1.827 -7.398 1.00 89.06 183 LEU A C 1
ATOM 1435 O O . LEU A 1 183 ? 17.128 -2.589 -7.714 1.00 89.06 183 LEU A O 1
ATOM 1439 N N . THR A 1 184 ? 16.253 -1.078 -6.297 1.00 85.25 184 THR A N 1
ATOM 1440 C CA . THR A 1 184 ? 17.271 -1.236 -5.245 1.00 85.25 184 THR A CA 1
ATOM 1441 C C . THR A 1 184 ? 17.004 -2.497 -4.439 1.00 85.25 184 THR A C 1
ATOM 1443 O O . THR A 1 184 ? 17.762 -3.479 -4.646 1.00 85.25 184 THR A O 1
#

Foldseek 3Di:
DDDDDDDDPDQFDADPPPRFTWDDDPPDTDTDDPQVNCVSVVNQFDWDKDKDKAWPFDFDAFDDVQTKGQRTKMKIKIATPGPDFFAQKKKWKWFFAADDDPDPDDDDDDDDEDEGEDDDDDDDDTDIDIDGDPRDRMDMDMYTYMDGPCCCVPPQVPFGMWMWMDTPPDDIDTDTDGNVNNVD

Sequence (184 aa):
MVIDIPESDNPPHQNLYDKKYYRRSGTESLPMEHDLVASYFGRKTGPILKANFHALAKPTEFTGDPPFSNEFRVRVTIDNSGKRVGKYVEAIFIFPAPITCARSDGVEFGMTSVACILAYRPGNSATTSKFSILEMSSSILEIGFTVSKTYLDGHADDTFILWTIYADEMEPQQGSITLREVLT